Protein AF-A0A813TCJ7-F1 (afdb_monomer)

Mean predicted aligned error: 13.23 Å

Sequence (346 aa):
MSCWNTKKSRYLNRSDIIENHPYAVHFDVYCQPKNESVPEELGSWHYPVYFDFLPVHRLAPVLKFPAWFNDTTNSPCQNNTCPLNTYCKPFFTINTNAMKYYCSCKSGFYGKKCQQYQSKCETYCANDSICKYTHRGILSNTQNPFCICPLNRFGARCHLRHEECDENVCLNNGTCHVTRDPSGERSFVCICSSFFFGYRCQEERASVRVKIVDLTFTQPVAVLAQFFDVHNRSFELQFRHQIVYTHVPTTILYNHDQTFVPTIGVLQIYEHSSETPLYYIMYIQYSIPQINVTSSPAHCPNVSSIVKLPFSVYKYHHICRNNSNLFCFYDLYYLCICQQDHYRVN

Organism: Adineta ricciae (NCBI:txid249248)

Foldseek 3Di:
DVVVVVVVVCVVPLVCLVVPQPDWDKDWDWDDDPVALEIDTQAMEIGRDSDPDDDPDDDDDDDDDDPCSVPCPPAPQPPDDAAPQWDKHWYHYPPDPDTDIDTHGFAQFDDPRSPDGNPCSVPQAPPSWGWAQDPPPDPDVPRHTATHEDQQADDRRRPHGNCPPVVVQAPDPWDKTADPDVVPPDRIATHEDQQFADRRSPHGFQKEKEFEDPDDDDAFQKKKKWFWAQDPPPRDTHTFDIDIDRDDDRMDIDGGNDQFGGQWIKMWTHGDPDPGTWIWTRDGHPRHSYDHDYGHTHTAEEVCVQDPDDDDPVCPLVSLVVDVPHQWYDYPPDTGGNDPDPPDPD

Solvent-accessible surface area (backbone atoms only — not comparable to full-atom values): 20438 Å² total; per-residue (Å²): 114,70,71,58,55,54,50,53,53,51,68,74,43,56,69,54,49,80,78,62,60,94,43,62,52,78,43,81,42,69,44,71,53,96,90,45,69,44,52,42,79,66,29,37,39,38,41,74,50,94,56,101,55,86,63,99,60,87,86,80,86,81,86,78,79,61,89,47,74,88,42,64,91,77,41,52,48,71,85,49,84,54,62,72,57,44,42,57,30,43,33,42,43,70,99,50,94,60,81,36,60,46,66,44,52,37,72,25,23,31,69,100,65,21,80,44,72,46,74,62,45,80,71,59,32,34,90,45,34,39,27,34,59,43,69,89,78,50,86,54,93,65,90,55,62,34,43,50,50,25,78,58,29,37,70,81,31,28,76,45,68,60,64,80,55,74,78,61,64,21,34,78,80,19,48,63,40,67,42,92,43,91,83,59,85,46,50,56,48,38,50,46,36,87,57,32,25,64,80,34,15,77,40,61,31,4,35,40,36,41,32,53,42,98,78,85,76,94,59,52,65,35,25,38,44,35,32,21,34,65,41,93,82,80,65,46,74,43,82,74,50,76,47,81,36,68,49,88,63,58,62,48,80,46,64,37,93,39,63,42,38,62,28,32,36,37,37,34,40,28,43,84,85,53,96,61,60,51,43,23,43,51,48,73,52,77,84,39,44,63,48,82,43,82,24,66,53,48,68,33,50,52,49,71,80,78,46,89,70,94,79,59,83,91,49,54,67,56,54,37,70,76,33,86,84,46,55,36,32,30,63,101,88,50,79,48,72,46,70,87,77,82,76,73,80,126

Secondary structure (DSSP, 8-state):
-HHHHHHHHHHH-HHHHHHS-S-EEEEEEEE--TT-SS-EEEEEEEEE---SS--SSPP----PPPGGGG-GGG-TTSS-PPPTTEEEEEEEETT---EEEEEEEPTTEESTTS-EE-GGGGTSS-TTSEEESSGGG---SS-PPEEE--TTEESTTS-EE--TTTT--S-TTPEEEE---TTSS-SEEEE--TTEESTTS-EEPEEEEEEE-S---S-EEEEEEEEEEEPTTT--EEEEEEEEESS--SEEEEEESSSS--SEEEEEEEETT-SSPEEEEEEE--S-SEEEEEE-PEEE-BHHHH--SPPPGGGHHHHHHH-TT--EEE-SS-EEE---------

Nearest PDB structures (foldseek):
  4d90-assembly3_A  TM=3.211E-01  e=4.403E-06  Homo sapiens
  4d90-assembly3_B  TM=3.193E-01  e=1.057E-05  Homo sapiens
  8f9r-assembly2_B  TM=3.736E-01  e=6.582E-01  Oryctolagus cuniculus
  7cg1-assembly1_A  TM=3.056E-01  e=7.842E-01  Pseudobacteroides cellulosolvens ATCC 35603 = DSM 2933
  8fxs-assembly1_A  TM=4.398E-01  e=6.056E+00  Homo sapiens

pLDDT: mean 81.19, std 13.54, range [27.91, 96.0]

InterPro domains:
  IPR000742 EGF-like domain [PS00022] (103-114)
  IPR000742 EGF-like domain [PS00022] (147-158)
  IPR000742 EGF-like domain [PS00022] (190-201)
  IPR000742 EGF-like domain [PS01186] (103-114)
  IPR000742 EGF-like domain [PS50026] (73-115)
  IPR000742 EGF-like domain [PS50026] (117-159)
  IPR000742 EGF-like domain [PS50026] (161-202)
  IPR000742 EGF-like domain [SM00181] (76-115)
  IPR000742 EGF-like domain [SM00181] (120-159)
  IPR000742 EGF-like domain [SM00181] (164-202)

Radius of gyration: 28.66 Å; Cα contacts (8 Å, |Δi|>4): 634; chains: 1; bounding box: 64×53×79 Å

Structure (mmCIF, N/CA/C/O backbone):
data_AF-A0A813TCJ7-F1
#
_entry.id   AF-A0A813TCJ7-F1
#
loop_
_atom_site.group_PDB
_atom_site.id
_atom_site.type_symbol
_atom_site.label_atom_id
_atom_site.label_alt_id
_atom_site.label_comp_id
_atom_site.label_asym_id
_atom_site.label_entity_id
_atom_site.label_seq_id
_atom_site.pdbx_PDB_ins_code
_atom_site.Cartn_x
_atom_site.Cartn_y
_atom_site.Cartn_z
_atom_site.occupancy
_atom_site.B_iso_or_equiv
_atom_site.auth_seq_id
_atom_site.auth_comp_id
_atom_site.auth_asym_id
_atom_site.auth_atom_id
_atom_site.pdbx_PDB_model_num
ATOM 1 N N . MET A 1 1 ? 32.283 -34.491 -3.769 1.00 44.88 1 MET A N 1
ATOM 2 C CA . MET A 1 1 ? 33.113 -34.001 -2.639 1.00 44.88 1 MET A CA 1
ATOM 3 C C . MET A 1 1 ? 33.419 -32.497 -2.690 1.00 44.88 1 MET A C 1
ATOM 5 O O . MET A 1 1 ? 33.360 -31.872 -1.640 1.00 44.88 1 MET A O 1
ATOM 9 N N . SER A 1 2 ? 33.668 -31.872 -3.855 1.00 54.22 2 SER A N 1
ATOM 10 C CA . SER A 1 2 ? 34.036 -30.437 -3.920 1.00 54.22 2 SER A CA 1
ATOM 11 C C . SER A 1 2 ? 32.942 -29.468 -3.444 1.00 54.22 2 SER A C 1
ATOM 13 O O . SER A 1 2 ? 33.247 -28.499 -2.756 1.00 54.22 2 SER A O 1
ATOM 15 N N . CYS A 1 3 ? 31.670 -29.762 -3.736 1.00 49.94 3 CYS A N 1
ATOM 16 C CA . CYS A 1 3 ? 30.527 -28.917 -3.366 1.00 49.94 3 CYS A CA 1
ATOM 17 C C . CYS A 1 3 ? 30.259 -28.903 -1.845 1.00 49.94 3 CYS A C 1
ATOM 19 O O . CYS A 1 3 ? 29.775 -27.922 -1.294 1.00 49.94 3 CYS A O 1
ATOM 21 N N . TRP A 1 4 ? 30.598 -29.990 -1.143 1.00 53.38 4 TRP A N 1
ATOM 22 C CA . TRP A 1 4 ? 30.407 -30.095 0.308 1.00 53.38 4 TRP A CA 1
ATOM 23 C C . TRP A 1 4 ? 31.504 -29.344 1.074 1.00 53.38 4 TRP A C 1
ATOM 25 O O . TRP A 1 4 ? 31.212 -28.631 2.030 1.00 53.38 4 TRP A O 1
ATOM 35 N N . ASN A 1 5 ? 32.747 -29.407 0.587 1.00 56.56 5 ASN A N 1
ATOM 36 C CA . ASN A 1 5 ? 33.863 -28.651 1.159 1.00 56.56 5 ASN A CA 1
ATOM 37 C C . ASN A 1 5 ? 33.715 -27.135 0.948 1.00 56.56 5 ASN A C 1
ATOM 39 O O . ASN A 1 5 ? 33.981 -26.373 1.873 1.00 56.56 5 ASN A O 1
ATOM 43 N N . THR A 1 6 ? 33.214 -26.690 -0.211 1.00 59.03 6 THR A N 1
ATOM 44 C CA . THR A 1 6 ? 32.894 -25.265 -0.443 1.00 59.03 6 THR A CA 1
ATOM 45 C C . THR A 1 6 ? 31.741 -24.785 0.439 1.00 59.03 6 THR A C 1
ATOM 47 O O . THR A 1 6 ? 31.837 -23.709 1.023 1.00 59.03 6 THR A O 1
ATOM 50 N N . LYS A 1 7 ? 30.687 -25.596 0.616 1.00 57.56 7 LYS A N 1
ATOM 51 C CA . LYS A 1 7 ? 29.575 -25.284 1.536 1.00 57.56 7 LYS A CA 1
ATOM 52 C C . LYS A 1 7 ? 30.031 -25.180 2.992 1.00 57.56 7 LYS A C 1
ATOM 54 O O . LYS A 1 7 ? 29.678 -24.225 3.675 1.00 57.56 7 LYS A O 1
ATOM 59 N N . LYS A 1 8 ? 30.847 -26.129 3.457 1.00 61.88 8 LYS A N 1
ATOM 60 C CA . LYS A 1 8 ? 31.383 -26.142 4.825 1.00 61.88 8 LYS A CA 1
ATOM 61 C C . LYS A 1 8 ? 32.331 -24.965 5.078 1.00 61.88 8 LYS A C 1
ATOM 63 O O . LYS A 1 8 ? 32.269 -24.360 6.140 1.00 61.88 8 LYS A O 1
ATOM 68 N N . SER A 1 9 ? 33.159 -24.613 4.093 1.00 62.81 9 SER A N 1
ATOM 69 C CA . SER A 1 9 ? 34.055 -23.453 4.163 1.00 62.81 9 SER A CA 1
ATOM 70 C C . SER A 1 9 ? 33.295 -22.121 4.212 1.00 62.81 9 SER A C 1
ATOM 72 O O . SER A 1 9 ? 33.655 -21.277 5.026 1.00 62.81 9 SER A O 1
ATOM 74 N N . ARG A 1 10 ? 32.213 -21.950 3.431 1.00 57.94 10 ARG A N 1
ATOM 75 C CA . ARG A 1 10 ? 31.345 -20.756 3.511 1.00 57.94 10 ARG A CA 1
ATOM 76 C C . ARG A 1 10 ? 30.597 -20.655 4.840 1.00 57.94 10 ARG A C 1
ATOM 78 O O . ARG A 1 10 ? 30.623 -19.601 5.457 1.00 57.94 10 ARG A O 1
ATOM 85 N N . TYR A 1 11 ? 30.015 -21.756 5.323 1.00 60.47 11 TYR A N 1
ATOM 86 C CA . TYR A 1 11 ? 29.300 -21.786 6.607 1.00 60.47 11 TYR A CA 1
ATOM 87 C C . TYR A 1 11 ? 30.182 -21.366 7.797 1.00 60.47 11 TYR A C 1
ATOM 89 O O . TYR A 1 11 ? 29.719 -20.683 8.709 1.00 60.47 11 TYR A O 1
ATOM 97 N N . LEU A 1 12 ? 31.460 -21.763 7.785 1.00 63.12 12 LEU A N 1
ATOM 98 C CA . LEU A 1 12 ? 32.416 -21.450 8.850 1.00 63.12 12 LEU A CA 1
ATOM 99 C C . LEU A 1 12 ? 32.987 -20.021 8.762 1.00 63.12 12 LEU A C 1
ATOM 101 O O . LEU A 1 12 ? 33.481 -19.525 9.769 1.00 63.12 12 LEU A O 1
ATOM 105 N N . ASN A 1 13 ? 32.887 -19.343 7.610 1.00 60.19 13 ASN A N 1
ATOM 106 C CA . ASN A 1 13 ? 33.408 -17.986 7.395 1.00 60.19 13 ASN A CA 1
ATOM 107 C C . ASN A 1 13 ? 32.280 -16.935 7.336 1.00 60.19 13 ASN A C 1
ATOM 109 O O . ASN A 1 13 ? 32.144 -16.172 6.381 1.00 60.19 13 ASN A O 1
ATOM 113 N N . ARG A 1 14 ? 31.423 -16.928 8.365 1.00 55.56 14 ARG A N 1
ATOM 114 C CA . ARG A 1 14 ? 30.174 -16.144 8.416 1.00 55.56 14 ARG A CA 1
ATOM 115 C C . ARG A 1 14 ? 30.377 -14.620 8.451 1.00 55.56 14 ARG A C 1
ATOM 117 O O . ARG A 1 14 ? 29.446 -13.880 8.151 1.00 55.56 14 ARG A O 1
ATOM 124 N N . SER A 1 15 ? 31.575 -14.156 8.795 1.00 53.69 15 SER A N 1
ATOM 125 C CA . SER A 1 15 ? 31.950 -12.735 8.823 1.00 53.69 15 SER A CA 1
ATOM 126 C C . SER A 1 15 ? 32.129 -12.160 7.411 1.00 53.69 15 SER A C 1
ATOM 128 O O . SER A 1 15 ? 31.656 -11.066 7.128 1.00 53.69 15 SER A O 1
ATOM 130 N N . ASP A 1 16 ? 32.728 -12.940 6.503 1.00 54.50 16 ASP A N 1
ATOM 131 C CA . ASP A 1 16 ? 32.929 -12.580 5.088 1.00 54.50 16 ASP A CA 1
ATOM 132 C C . ASP A 1 16 ? 31.603 -12.575 4.309 1.00 54.50 16 ASP A C 1
ATOM 134 O O . ASP A 1 16 ? 31.421 -11.830 3.349 1.00 54.50 16 ASP A O 1
ATOM 138 N N . ILE A 1 17 ? 30.629 -13.363 4.781 1.00 52.78 17 ILE A N 1
ATOM 139 C CA . ILE A 1 17 ? 29.258 -13.346 4.274 1.00 52.78 17 ILE A CA 1
ATOM 140 C C . ILE A 1 17 ? 28.678 -11.935 4.444 1.00 52.78 17 ILE A C 1
ATOM 142 O O . ILE A 1 17 ? 28.324 -11.342 3.440 1.00 52.78 17 ILE A O 1
ATOM 146 N N . ILE A 1 18 ? 28.681 -11.361 5.653 1.00 51.38 18 ILE A N 1
ATOM 147 C CA . ILE A 1 18 ? 28.029 -10.071 5.969 1.00 51.38 18 ILE A CA 1
ATOM 148 C C . ILE A 1 18 ? 28.638 -8.879 5.205 1.00 51.38 18 ILE A C 1
ATOM 150 O O . ILE A 1 18 ? 27.903 -7.966 4.822 1.00 51.38 18 ILE A O 1
ATOM 154 N N . GLU A 1 19 ? 29.952 -8.882 4.967 1.00 53.66 19 GLU A N 1
ATOM 155 C CA . GLU A 1 19 ? 30.673 -7.740 4.382 1.00 53.66 19 GLU A CA 1
ATOM 156 C C . GLU A 1 19 ? 30.909 -7.860 2.860 1.00 53.66 19 GLU A C 1
ATOM 158 O O . GLU A 1 19 ? 30.921 -6.836 2.176 1.00 53.66 19 GLU A O 1
ATOM 163 N N . ASN A 1 20 ? 31.003 -9.076 2.297 1.00 56.06 20 ASN A N 1
ATOM 164 C CA . ASN A 1 20 ? 31.337 -9.333 0.883 1.00 56.06 20 ASN A CA 1
ATOM 165 C C . ASN A 1 20 ? 30.321 -10.253 0.172 1.00 56.06 20 ASN A C 1
ATOM 167 O O . ASN A 1 20 ? 30.685 -11.201 -0.532 1.00 56.06 20 ASN A O 1
ATOM 171 N N . HIS A 1 21 ? 29.020 -9.989 0.325 1.00 60.03 21 HIS A N 1
ATOM 172 C CA . HIS A 1 21 ? 27.981 -10.786 -0.336 1.00 60.03 21 HIS A CA 1
ATOM 173 C C . HIS A 1 21 ? 28.114 -10.797 -1.873 1.00 60.03 21 HIS A C 1
ATOM 175 O O . HIS A 1 21 ? 28.038 -9.741 -2.503 1.00 60.03 21 HIS A O 1
ATOM 181 N N . PRO A 1 22 ? 28.198 -11.976 -2.520 1.00 61.53 22 PRO A N 1
ATOM 182 C CA . PRO A 1 22 ? 28.333 -12.061 -3.975 1.00 61.53 22 PRO A CA 1
ATOM 183 C C . PRO A 1 22 ? 27.008 -11.885 -4.730 1.00 61.53 22 PRO A C 1
ATOM 185 O O . PRO A 1 22 ? 27.023 -11.752 -5.953 1.00 61.53 22 PRO A O 1
ATOM 188 N N . TYR A 1 23 ? 25.863 -11.929 -4.039 1.00 70.31 23 TYR A N 1
ATOM 189 C CA . TYR A 1 23 ? 24.548 -11.913 -4.675 1.00 70.31 23 TYR A CA 1
ATOM 190 C C . TYR A 1 23 ? 23.654 -10.827 -4.096 1.00 70.31 23 TYR A C 1
ATOM 192 O O . TYR A 1 23 ? 23.494 -10.681 -2.884 1.00 70.31 23 TYR A O 1
ATOM 200 N N . ALA A 1 24 ? 23.012 -10.107 -5.001 1.00 76.69 24 ALA A N 1
ATOM 201 C CA . ALA A 1 24 ? 22.012 -9.118 -4.681 1.00 76.69 24 ALA A CA 1
ATOM 202 C C . ALA A 1 24 ? 20.940 -9.103 -5.767 1.00 76.69 24 ALA A C 1
ATOM 204 O O . ALA A 1 24 ? 21.185 -9.486 -6.915 1.00 76.69 24 ALA A O 1
ATOM 205 N N . VAL A 1 25 ? 19.748 -8.655 -5.394 1.00 81.94 25 VAL A N 1
ATOM 206 C CA . VAL A 1 25 ? 18.683 -8.344 -6.341 1.00 81.94 25 VAL A CA 1
ATOM 207 C C . VAL A 1 25 ? 18.689 -6.842 -6.570 1.00 81.94 25 VAL A C 1
ATOM 209 O O . VAL A 1 25 ? 18.612 -6.056 -5.626 1.00 81.94 25 VAL A O 1
ATOM 212 N N . HIS A 1 26 ? 18.801 -6.459 -7.836 1.00 85.75 26 HIS A N 1
ATOM 213 C CA . HIS A 1 26 ? 18.732 -5.076 -8.281 1.00 85.75 26 HIS A CA 1
ATOM 214 C C . HIS A 1 26 ? 17.343 -4.811 -8.860 1.00 85.75 26 HIS A C 1
ATOM 216 O O . HIS A 1 26 ? 16.887 -5.545 -9.739 1.00 85.75 26 HIS A O 1
ATOM 222 N N . PHE A 1 27 ? 16.683 -3.775 -8.358 1.00 88.25 27 PHE A N 1
ATOM 223 C CA . PHE A 1 27 ? 15.366 -3.332 -8.791 1.00 88.25 27 PHE A CA 1
ATOM 224 C C . PHE A 1 27 ? 15.491 -1.932 -9.379 1.00 88.25 27 PHE A C 1
ATOM 226 O O . PHE A 1 27 ? 15.829 -1.000 -8.655 1.00 88.25 27 PHE A O 1
ATOM 233 N N . ASP A 1 28 ? 15.182 -1.777 -10.660 1.00 88.56 28 ASP A N 1
ATOM 234 C CA . ASP A 1 28 ? 14.977 -0.463 -11.265 1.00 88.56 28 ASP A CA 1
ATOM 235 C C . ASP A 1 28 ? 13.497 -0.112 -11.172 1.00 88.56 28 ASP A C 1
ATOM 237 O O . ASP A 1 28 ? 12.632 -0.906 -11.557 1.00 88.56 28 ASP A O 1
ATOM 241 N N . VAL A 1 29 ? 13.201 1.059 -10.617 1.00 89.38 29 VAL A N 1
ATOM 242 C CA . VAL A 1 29 ? 11.830 1.510 -10.388 1.00 89.38 29 VAL A CA 1
ATOM 243 C C . VAL A 1 29 ? 11.508 2.611 -11.380 1.00 89.38 29 VAL A C 1
ATOM 245 O O . VAL A 1 29 ? 12.256 3.578 -11.511 1.00 89.38 29 VAL A O 1
ATOM 248 N N . TYR A 1 30 ? 10.366 2.470 -12.042 1.00 89.50 30 TYR A N 1
ATOM 249 C CA . TYR A 1 30 ? 9.844 3.436 -12.998 1.00 89.50 30 TYR A CA 1
ATOM 250 C C . TYR A 1 30 ? 8.453 3.888 -12.557 1.00 89.50 30 TYR A C 1
ATOM 252 O O . TYR A 1 30 ? 7.690 3.090 -12.009 1.00 89.50 30 TYR A O 1
ATOM 260 N N . CYS A 1 31 ? 8.112 5.148 -12.807 1.00 87.44 31 CYS A N 1
ATOM 261 C CA . CYS A 1 31 ? 6.754 5.659 -12.677 1.00 87.44 31 CYS A CA 1
ATOM 262 C C . CYS A 1 31 ? 6.194 6.045 -14.047 1.00 87.44 31 CYS A C 1
ATOM 264 O O . CYS A 1 31 ? 6.932 6.361 -14.976 1.00 87.44 31 CYS A O 1
ATOM 266 N N . GLN A 1 32 ? 4.869 6.015 -14.162 1.00 84.94 32 GLN A N 1
ATOM 267 C CA . GLN A 1 32 ? 4.146 6.581 -15.295 1.00 84.94 32 GLN A CA 1
ATOM 268 C C . GLN A 1 32 ? 3.375 7.807 -14.785 1.00 84.94 32 GLN A C 1
ATOM 270 O O . GLN A 1 32 ? 2.331 7.633 -14.145 1.00 84.94 32 GLN A O 1
ATOM 275 N N . PRO A 1 33 ? 3.872 9.036 -15.002 1.00 77.88 33 PRO A N 1
ATOM 276 C CA . PRO A 1 33 ? 3.132 10.242 -14.651 1.00 77.88 33 PRO A CA 1
ATOM 277 C C . PRO A 1 33 ? 1.835 10.331 -15.465 1.00 77.88 33 PRO A C 1
ATOM 279 O O . PRO A 1 33 ? 1.817 9.985 -16.641 1.00 77.88 33 PRO A O 1
ATOM 282 N N . LYS A 1 34 ? 0.746 10.853 -14.881 1.00 70.88 34 LYS A N 1
ATOM 283 C CA . LYS A 1 34 ? -0.535 11.025 -15.606 1.00 70.88 34 LYS A CA 1
ATOM 284 C C . LYS A 1 34 ? -0.417 11.922 -16.848 1.00 70.88 34 LYS A C 1
ATOM 286 O O . LYS A 1 34 ? -1.199 11.771 -17.777 1.00 70.88 34 LYS A O 1
ATOM 291 N N . ASN A 1 35 ? 0.550 12.841 -16.846 1.00 72.94 35 ASN A N 1
ATOM 292 C CA . ASN A 1 35 ? 0.741 13.842 -17.898 1.00 72.94 35 ASN A CA 1
ATOM 293 C C . ASN A 1 35 ? 1.801 13.439 -18.935 1.00 72.94 35 ASN A C 1
ATOM 295 O O . ASN A 1 35 ? 1.999 14.168 -19.904 1.00 72.94 35 ASN A O 1
ATOM 299 N N . GLU A 1 36 ? 2.490 12.312 -18.741 1.00 75.56 36 GLU A N 1
ATOM 300 C CA . GLU A 1 36 ? 3.579 11.873 -19.612 1.00 75.56 36 GLU A CA 1
ATOM 301 C C . GLU A 1 36 ? 3.281 10.489 -20.181 1.00 75.56 36 GLU A C 1
ATOM 303 O O . GLU A 1 36 ? 2.799 9.594 -19.488 1.00 75.56 36 GLU A O 1
ATOM 308 N N . SER A 1 37 ? 3.567 10.307 -21.470 1.00 78.88 37 SER A N 1
ATOM 309 C CA . SER A 1 37 ? 3.381 9.028 -22.159 1.00 78.88 37 SER A CA 1
ATOM 310 C C . SER A 1 37 ? 4.560 8.077 -21.962 1.00 78.88 37 SER A C 1
ATOM 312 O O . SER A 1 37 ? 4.364 6.864 -21.966 1.00 78.88 37 SER A O 1
ATOM 314 N N . VAL A 1 38 ? 5.763 8.603 -21.726 1.00 86.75 38 VAL A N 1
ATOM 315 C CA . VAL A 1 38 ? 6.981 7.813 -21.508 1.00 86.75 38 VAL A CA 1
ATOM 316 C C . VAL A 1 38 ? 7.174 7.565 -20.008 1.00 86.75 38 VAL A C 1
ATOM 318 O O . VAL A 1 38 ? 7.023 8.503 -19.227 1.00 86.75 38 VAL A O 1
ATOM 321 N N . PRO A 1 39 ? 7.535 6.341 -19.579 1.00 89.69 39 PRO A N 1
ATOM 322 C CA . PRO A 1 39 ? 7.897 6.089 -18.189 1.00 89.69 39 PRO A CA 1
ATOM 323 C C . PRO A 1 39 ? 9.104 6.921 -17.754 1.00 89.69 39 PRO A C 1
ATOM 325 O O . PRO A 1 39 ? 10.064 7.081 -18.512 1.00 89.69 39 PRO A O 1
ATOM 328 N N . GLU A 1 40 ? 9.111 7.358 -16.501 1.00 89.69 40 GLU A N 1
ATOM 329 C CA . GLU A 1 40 ? 10.271 7.987 -15.879 1.00 89.69 40 GLU A CA 1
ATOM 330 C C . GLU A 1 40 ? 10.952 7.007 -14.920 1.00 89.69 40 GLU A C 1
ATOM 332 O O . GLU A 1 40 ? 10.310 6.346 -14.108 1.00 89.69 40 GLU A O 1
ATOM 337 N N . GLU A 1 41 ? 12.277 6.909 -14.987 1.00 90.75 41 GLU A N 1
ATOM 338 C CA . GLU A 1 41 ? 13.067 6.170 -14.003 1.00 90.75 41 GLU A CA 1
ATOM 339 C C . GLU A 1 41 ? 13.120 6.936 -12.682 1.00 90.75 41 GLU A C 1
ATOM 341 O O . GLU A 1 41 ? 13.554 8.081 -12.652 1.00 90.75 41 GLU A O 1
ATOM 346 N N . LEU A 1 42 ? 12.734 6.319 -11.573 1.00 89.56 42 LEU A N 1
ATOM 347 C CA . LEU A 1 42 ? 12.777 6.944 -10.250 1.00 89.56 42 LEU A CA 1
ATOM 348 C C . LEU A 1 42 ? 14.105 6.705 -9.528 1.00 89.56 42 LEU A C 1
ATOM 350 O O . LEU A 1 42 ? 14.535 7.528 -8.723 1.00 89.56 42 LEU A O 1
ATOM 354 N N . GLY A 1 43 ? 14.762 5.586 -9.815 1.00 89.94 43 GLY A N 1
ATOM 355 C CA . GLY A 1 43 ? 16.000 5.171 -9.171 1.00 89.94 43 GLY A CA 1
ATOM 356 C C . GLY A 1 43 ? 16.081 3.661 -9.042 1.00 89.94 43 GLY A C 1
ATOM 357 O O . GLY A 1 43 ? 15.236 2.932 -9.569 1.00 89.94 43 GLY A O 1
ATOM 358 N N . SER A 1 44 ? 17.101 3.202 -8.324 1.00 90.19 44 SER A N 1
ATOM 359 C CA . SER A 1 44 ? 17.372 1.772 -8.197 1.00 90.19 44 SER A CA 1
ATOM 360 C C . SER A 1 44 ? 17.542 1.356 -6.744 1.00 90.19 44 SER A C 1
ATOM 362 O O . SER A 1 44 ? 18.180 2.051 -5.952 1.00 90.19 44 SER A O 1
ATOM 364 N N . TRP A 1 45 ? 16.988 0.196 -6.405 1.00 89.12 45 TRP A N 1
ATOM 365 C CA . TRP A 1 45 ? 17.123 -0.445 -5.105 1.00 89.12 45 TRP A CA 1
ATOM 366 C C . TRP A 1 45 ? 17.986 -1.682 -5.237 1.00 89.12 45 TRP A C 1
ATOM 368 O O . TRP A 1 45 ? 17.790 -2.524 -6.109 1.00 89.12 45 TRP A O 1
ATOM 378 N N . HIS A 1 46 ? 18.917 -1.812 -4.311 1.00 86.75 46 HIS A N 1
ATOM 379 C CA . HIS A 1 46 ? 19.819 -2.934 -4.225 1.00 86.75 46 HIS A CA 1
ATOM 380 C C . HIS A 1 46 ? 19.552 -3.686 -2.926 1.00 86.75 46 HIS A C 1
ATOM 382 O O . HIS A 1 46 ? 19.722 -3.144 -1.827 1.00 86.75 46 HIS A O 1
ATOM 388 N N . TYR A 1 47 ? 19.105 -4.932 -3.064 1.00 84.38 47 TYR A N 1
ATOM 389 C CA . TYR A 1 47 ? 18.826 -5.836 -1.957 1.00 84.38 47 TYR A CA 1
ATOM 390 C C . TYR A 1 47 ? 19.904 -6.922 -1.877 1.00 84.38 47 TYR A C 1
ATOM 392 O O . TYR A 1 47 ? 19.878 -7.852 -2.689 1.00 84.38 47 TYR A O 1
ATOM 400 N N . PRO A 1 48 ? 20.849 -6.842 -0.928 1.00 79.75 48 PRO A N 1
ATOM 401 C CA . PRO A 1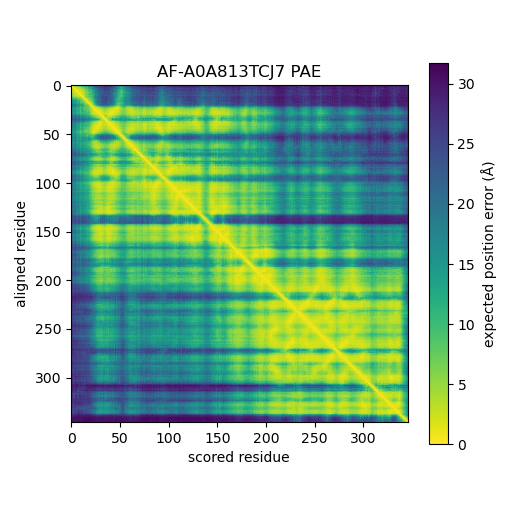 48 ? 21.782 -7.937 -0.686 1.00 79.75 48 PRO A CA 1
ATOM 402 C C . PRO A 1 48 ? 21.029 -9.197 -0.237 1.00 79.75 48 PRO A C 1
ATOM 404 O O . PRO A 1 48 ? 20.156 -9.144 0.631 1.00 79.75 48 PRO A O 1
ATOM 407 N N . VAL A 1 49 ? 21.354 -10.340 -0.843 1.00 76.19 49 VAL A N 1
ATOM 408 C CA . VAL A 1 49 ? 20.743 -11.630 -0.501 1.00 76.19 49 VAL A CA 1
ATOM 409 C C . VAL A 1 49 ? 21.662 -12.350 0.477 1.00 76.19 49 VAL A C 1
ATOM 411 O O . VAL A 1 49 ? 22.688 -12.907 0.096 1.00 76.19 49 VAL A O 1
ATOM 414 N N . TYR A 1 50 ? 21.258 -12.359 1.747 1.00 70.81 50 TYR A N 1
ATOM 415 C CA . TYR A 1 50 ? 22.043 -12.896 2.864 1.00 70.81 50 TYR A CA 1
ATOM 416 C C . TYR A 1 50 ? 22.039 -14.433 2.976 1.00 70.81 50 TYR A C 1
ATOM 418 O O . TYR A 1 50 ? 22.435 -14.978 4.004 1.00 70.81 50 TYR A O 1
ATOM 426 N N . PHE A 1 51 ? 21.581 -15.146 1.944 1.00 64.94 51 PHE A N 1
ATOM 427 C CA . PHE A 1 51 ? 21.450 -16.602 1.969 1.00 64.94 51 PHE A CA 1
ATOM 428 C C . PHE A 1 51 ? 22.467 -17.275 1.044 1.00 64.94 51 PHE A C 1
ATOM 430 O O . PHE A 1 51 ? 22.611 -16.897 -0.118 1.00 64.94 51 PHE A O 1
ATOM 437 N N . ASP A 1 52 ? 23.111 -18.334 1.539 1.00 56.50 52 ASP A N 1
ATOM 438 C CA . ASP A 1 52 ? 24.043 -19.169 0.763 1.00 56.50 52 ASP A CA 1
ATOM 439 C C . ASP A 1 52 ? 23.359 -19.926 -0.394 1.00 56.50 52 ASP A C 1
ATOM 441 O O . ASP A 1 52 ? 24.013 -20.376 -1.337 1.00 56.50 52 ASP A O 1
ATOM 445 N N . PHE A 1 53 ? 22.038 -20.079 -0.308 1.00 58.47 53 PHE A N 1
ATOM 446 C CA . PHE A 1 53 ? 21.138 -20.673 -1.291 1.00 58.47 53 PHE A CA 1
ATOM 447 C C . PHE A 1 53 ? 19.802 -19.928 -1.222 1.00 58.47 53 PHE A C 1
ATOM 449 O O . PHE A 1 53 ? 19.396 -19.512 -0.140 1.00 58.47 53 PHE A O 1
ATOM 456 N N . LEU A 1 54 ? 19.101 -19.755 -2.349 1.00 55.47 54 LEU A N 1
ATOM 457 C CA . LEU A 1 54 ? 17.748 -19.188 -2.318 1.00 55.47 54 LEU A CA 1
ATOM 458 C C . LEU A 1 54 ? 16.889 -20.045 -1.368 1.00 55.47 54 LEU A C 1
ATOM 460 O O . LEU A 1 54 ? 16.836 -21.264 -1.558 1.00 55.47 54 LEU A O 1
ATOM 464 N N . PRO A 1 55 ? 16.282 -19.463 -0.318 1.00 53.75 55 PRO A N 1
ATOM 465 C CA . PRO A 1 55 ? 15.490 -20.239 0.620 1.00 53.75 55 PRO A CA 1
ATOM 466 C C . PRO A 1 55 ? 14.331 -20.927 -0.112 1.00 53.75 55 PRO A C 1
ATOM 468 O O . PRO A 1 55 ? 13.811 -20.415 -1.100 1.00 53.75 55 PRO A O 1
ATOM 471 N N . VAL A 1 56 ? 13.881 -22.074 0.408 1.00 57.00 56 VAL A N 1
ATOM 472 C CA . VAL A 1 56 ? 12.634 -22.731 -0.041 1.00 57.00 56 VAL A CA 1
ATOM 473 C C . VAL A 1 56 ? 11.419 -21.804 0.180 1.00 57.00 56 VAL A C 1
ATOM 475 O O . VAL A 1 56 ? 10.357 -21.991 -0.407 1.00 57.00 56 VAL A O 1
ATOM 478 N N . HIS A 1 57 ? 11.588 -20.760 0.997 1.00 57.81 57 HIS A N 1
ATOM 479 C CA . HIS A 1 57 ? 10.600 -19.726 1.273 1.00 57.81 57 HIS A CA 1
ATOM 480 C C . HIS A 1 57 ? 10.733 -18.516 0.340 1.00 57.81 57 HIS A C 1
ATOM 482 O O . HIS A 1 57 ? 11.828 -18.076 -0.009 1.00 57.81 57 HIS A O 1
ATOM 488 N N . ARG A 1 58 ? 9.584 -17.934 -0.018 1.00 65.25 58 ARG A N 1
ATOM 489 C CA . ARG A 1 58 ? 9.481 -16.731 -0.850 1.00 65.25 58 ARG A CA 1
ATOM 490 C C . ARG A 1 58 ? 10.126 -15.532 -0.144 1.00 65.25 58 ARG A C 1
ATOM 492 O O . ARG A 1 58 ? 9.720 -15.175 0.957 1.00 65.25 58 ARG A O 1
ATOM 499 N N . LEU A 1 59 ? 11.088 -14.883 -0.799 1.00 69.44 59 LEU A N 1
ATOM 500 C CA . LEU A 1 59 ? 11.619 -13.590 -0.361 1.00 69.44 59 LEU A CA 1
ATOM 501 C C . LEU A 1 59 ? 10.668 -12.472 -0.804 1.00 69.44 59 LEU A C 1
ATOM 503 O O . LEU A 1 59 ? 10.388 -12.338 -1.994 1.00 69.44 59 LEU A O 1
ATOM 507 N N . ALA A 1 60 ? 10.185 -11.673 0.148 1.00 75.44 60 ALA A N 1
ATOM 508 C CA . ALA A 1 60 ? 9.312 -10.525 -0.095 1.00 75.44 60 ALA A CA 1
ATOM 509 C C . ALA A 1 60 ? 9.930 -9.250 0.516 1.00 75.44 60 ALA A C 1
ATOM 511 O O . ALA A 1 60 ? 9.546 -8.845 1.615 1.00 75.44 60 ALA A O 1
ATOM 512 N N . PRO A 1 61 ? 10.939 -8.638 -0.137 1.00 76.25 61 PRO A N 1
ATOM 513 C CA . PRO A 1 61 ? 11.538 -7.404 0.357 1.00 76.25 61 PRO A CA 1
ATOM 514 C C . PRO A 1 61 ? 10.560 -6.231 0.212 1.00 76.25 61 PRO A C 1
ATOM 516 O O . PRO A 1 61 ? 9.940 -6.049 -0.834 1.00 76.25 61 PRO A O 1
ATOM 519 N N . VAL A 1 62 ? 10.457 -5.400 1.251 1.00 80.12 62 VAL A N 1
ATOM 520 C CA . VAL A 1 62 ? 9.698 -4.143 1.202 1.00 80.12 62 VAL A CA 1
ATOM 521 C C . VAL A 1 62 ? 10.639 -3.023 0.766 1.00 80.12 62 VAL A C 1
ATOM 523 O O . VAL A 1 62 ? 11.531 -2.625 1.519 1.00 80.12 62 VAL A O 1
ATOM 526 N N . LEU A 1 63 ? 10.442 -2.511 -0.449 1.00 81.44 63 LEU A N 1
ATOM 527 C CA . LEU A 1 63 ? 11.164 -1.338 -0.938 1.00 81.44 63 LEU A CA 1
ATOM 528 C C . LEU A 1 63 ? 10.583 -0.090 -0.269 1.00 81.44 63 LEU A C 1
ATOM 530 O O . LEU A 1 63 ? 9.420 0.250 -0.471 1.00 81.44 63 LEU A O 1
ATOM 534 N N . LYS A 1 64 ? 11.384 0.575 0.566 1.00 77.94 64 LYS A N 1
ATOM 535 C CA . LYS A 1 64 ? 10.975 1.806 1.249 1.00 77.94 64 LYS A CA 1
ATOM 536 C C . LYS A 1 64 ? 11.420 3.017 0.437 1.00 77.94 64 LYS A C 1
ATOM 538 O O . LYS A 1 64 ? 12.601 3.130 0.104 1.00 77.94 64 LYS A O 1
ATOM 543 N N . PHE A 1 65 ? 10.479 3.914 0.166 1.00 78.44 65 PHE A N 1
ATOM 544 C CA . PHE A 1 65 ? 10.764 5.244 -0.361 1.00 78.44 65 PHE A CA 1
ATOM 545 C C . PHE A 1 65 ? 11.137 6.170 0.807 1.00 78.44 65 PHE A C 1
ATOM 547 O O . PHE A 1 65 ? 10.489 6.109 1.856 1.00 78.44 65 PHE A O 1
ATOM 554 N N . PRO A 1 66 ? 12.190 6.993 0.680 1.00 73.25 66 PRO A N 1
ATOM 555 C CA . PRO A 1 66 ? 12.560 7.942 1.723 1.00 73.25 66 PRO A CA 1
ATOM 556 C C . PRO A 1 66 ? 11.506 9.047 1.864 1.00 73.25 66 PRO A C 1
ATOM 558 O O . PRO A 1 66 ? 10.834 9.398 0.901 1.00 73.25 66 PRO A O 1
ATOM 561 N N . ALA A 1 67 ? 11.401 9.650 3.049 1.00 71.12 67 ALA A N 1
ATOM 562 C CA . ALA A 1 67 ? 10.434 10.723 3.300 1.00 71.12 67 ALA A CA 1
ATOM 563 C C . ALA A 1 67 ? 10.630 11.945 2.377 1.00 71.12 67 ALA A C 1
ATOM 565 O O . ALA A 1 67 ? 9.663 12.591 1.990 1.00 71.12 67 ALA A O 1
ATOM 566 N N . TRP A 1 68 ? 11.874 12.213 1.967 1.00 70.38 68 TRP A N 1
ATOM 567 C CA . TRP A 1 68 ? 12.227 13.261 1.007 1.00 70.38 68 TRP A CA 1
ATOM 568 C C . TRP A 1 68 ? 11.943 12.882 -0.452 1.00 70.38 68 TRP A C 1
ATOM 570 O O . TRP A 1 68 ? 12.218 13.664 -1.347 1.00 70.38 68 TRP A O 1
ATOM 580 N N . PHE A 1 69 ? 11.393 11.704 -0.754 1.00 72.44 69 PHE A N 1
ATOM 581 C CA . PHE A 1 69 ? 11.142 11.319 -2.147 1.00 72.44 69 PHE A CA 1
ATOM 582 C C . PHE A 1 69 ? 10.252 12.331 -2.896 1.00 72.44 69 PHE A C 1
ATOM 584 O O . PHE A 1 69 ? 10.446 12.556 -4.086 1.00 72.44 69 PHE A O 1
ATOM 591 N N . ASN A 1 70 ? 9.346 12.997 -2.173 1.00 67.69 70 ASN A N 1
ATOM 592 C CA . ASN A 1 70 ? 8.510 14.079 -2.696 1.00 67.69 70 ASN A CA 1
ATOM 593 C C . ASN A 1 70 ? 9.121 15.484 -2.499 1.00 67.69 70 ASN A C 1
ATOM 595 O O . ASN A 1 70 ? 8.608 16.447 -3.061 1.00 67.69 70 ASN A O 1
ATOM 599 N N . ASP A 1 71 ? 10.190 15.610 -1.706 1.00 73.50 71 ASP A N 1
ATOM 600 C CA . ASP A 1 71 ? 10.888 16.859 -1.384 1.00 73.50 71 ASP A CA 1
ATOM 601 C C . ASP A 1 71 ? 12.387 16.718 -1.703 1.00 73.50 71 ASP A C 1
ATOM 603 O O . ASP A 1 71 ? 13.189 16.207 -0.920 1.00 73.50 71 ASP A O 1
ATOM 607 N N . THR A 1 72 ? 12.784 17.177 -2.889 1.00 68.25 72 THR A N 1
ATOM 608 C CA . THR A 1 72 ? 14.117 16.941 -3.465 1.00 68.25 72 THR A CA 1
ATOM 609 C C . THR A 1 72 ? 15.275 17.635 -2.739 1.00 68.25 72 THR A C 1
ATOM 611 O O . THR A 1 72 ? 16.423 17.447 -3.142 1.00 68.25 72 THR A O 1
ATOM 614 N N . THR A 1 73 ? 15.014 18.412 -1.684 1.00 71.75 73 THR A N 1
ATOM 615 C CA . THR A 1 73 ? 16.015 19.181 -0.913 1.00 71.75 73 THR A CA 1
ATOM 616 C C . THR A 1 73 ? 17.060 18.333 -0.184 1.00 71.75 73 THR A C 1
ATOM 618 O O . THR A 1 73 ? 18.088 18.857 0.227 1.00 71.75 73 THR A O 1
ATOM 621 N N . ASN A 1 74 ? 16.818 17.030 -0.022 1.00 75.38 74 ASN A N 1
ATOM 622 C CA . ASN A 1 74 ? 17.780 16.076 0.546 1.00 75.38 74 ASN A CA 1
ATOM 623 C C . ASN A 1 74 ? 18.136 14.950 -0.437 1.00 75.38 74 ASN A C 1
ATOM 625 O O . ASN A 1 74 ? 18.615 13.885 -0.041 1.00 75.38 74 ASN A O 1
ATOM 629 N N . SER A 1 75 ? 17.874 15.157 -1.730 1.00 81.19 75 SER A N 1
ATOM 630 C CA . SER A 1 75 ? 18.166 14.158 -2.753 1.00 81.19 75 SER A CA 1
ATOM 631 C C . SER A 1 75 ? 19.677 14.042 -2.982 1.00 81.19 75 SER A C 1
ATOM 633 O O . SER A 1 75 ? 20.354 15.061 -3.156 1.00 81.19 75 SER A O 1
ATOM 635 N N . PRO A 1 76 ? 20.232 12.820 -3.119 1.00 86.12 76 PRO A N 1
ATOM 636 C CA . PRO A 1 76 ? 21.639 12.640 -3.468 1.00 86.12 76 PRO A CA 1
ATOM 637 C C . PRO A 1 76 ? 21.984 13.205 -4.856 1.00 86.12 76 PRO A C 1
ATOM 639 O O . PRO A 1 76 ? 23.158 13.313 -5.186 1.00 86.12 76 PRO A O 1
ATOM 642 N N . CYS A 1 77 ? 20.992 13.587 -5.665 1.00 87.50 77 CYS A N 1
ATOM 643 C CA . CYS A 1 77 ? 21.176 14.187 -6.984 1.00 87.50 77 CYS A CA 1
ATOM 644 C C . CYS A 1 77 ? 21.148 15.719 -7.014 1.00 87.50 77 CYS A C 1
ATOM 646 O O . CYS A 1 77 ? 21.280 16.293 -8.090 1.00 87.50 77 CYS A O 1
ATOM 648 N N . GLN A 1 78 ? 20.993 16.394 -5.872 1.00 83.81 78 GLN A N 1
ATOM 649 C CA . GLN A 1 78 ? 20.959 17.860 -5.838 1.00 83.81 78 GLN A CA 1
ATOM 650 C C . GLN A 1 78 ? 22.328 18.485 -6.143 1.00 83.81 78 GLN A C 1
ATOM 652 O O . GLN A 1 78 ? 22.423 19.405 -6.948 1.00 83.81 78 GLN A O 1
ATOM 657 N N . ASN A 1 79 ? 23.392 17.954 -5.531 1.00 78.44 79 ASN A N 1
ATOM 658 C CA . ASN A 1 79 ? 24.758 18.4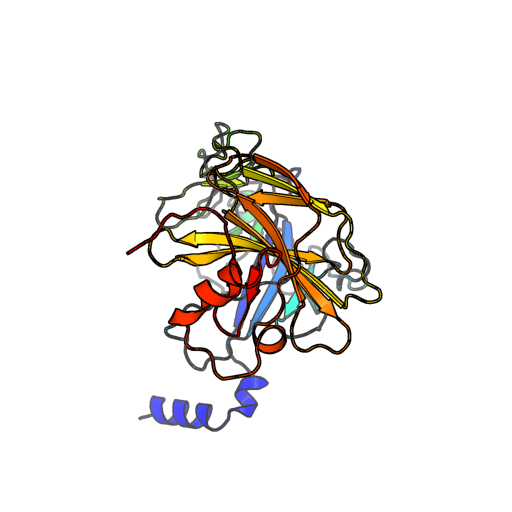76 -5.685 1.00 78.44 79 ASN A CA 1
ATOM 659 C C . ASN A 1 79 ? 25.621 17.639 -6.639 1.00 78.44 79 ASN A C 1
ATOM 661 O O . ASN A 1 79 ? 26.702 18.067 -7.040 1.00 78.44 79 ASN A O 1
ATOM 665 N N . ASN A 1 80 ? 25.165 16.437 -6.994 1.00 78.12 80 ASN A N 1
ATOM 666 C CA . ASN A 1 80 ? 25.911 15.530 -7.850 1.00 78.12 80 ASN A CA 1
ATOM 667 C C . ASN A 1 80 ? 25.470 15.689 -9.302 1.00 78.12 80 ASN A C 1
ATOM 669 O O . ASN A 1 80 ? 24.341 15.365 -9.669 1.00 78.12 80 ASN A O 1
ATOM 673 N N . THR A 1 81 ? 26.384 16.180 -10.135 1.00 83.06 81 THR A N 1
ATOM 674 C CA . THR A 1 81 ? 26.148 16.358 -11.567 1.00 83.06 81 THR A CA 1
ATOM 675 C C . THR A 1 81 ? 26.634 15.143 -12.341 1.00 83.06 81 THR A C 1
ATOM 677 O O . THR A 1 81 ? 27.720 14.611 -12.107 1.00 83.06 81 THR A O 1
ATOM 680 N N . CYS A 1 82 ? 25.808 14.693 -13.279 1.00 88.38 82 CYS A N 1
ATOM 681 C CA . CYS A 1 82 ? 26.149 13.598 -14.169 1.00 88.38 82 CYS A CA 1
ATOM 682 C C . CYS A 1 82 ? 26.576 14.119 -15.556 1.00 88.38 82 CYS A C 1
ATOM 684 O O . CYS A 1 82 ? 26.202 15.232 -15.934 1.00 88.38 82 CYS A O 1
ATOM 686 N N . PRO A 1 83 ? 27.365 13.343 -16.327 1.00 87.75 83 PRO A N 1
ATOM 68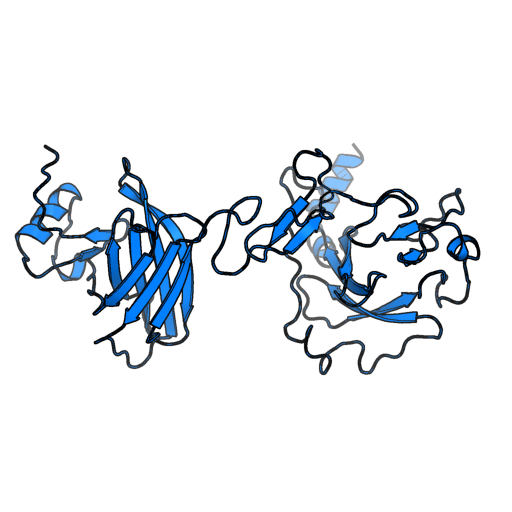7 C CA . PRO A 1 83 ? 27.821 13.733 -17.663 1.00 87.75 83 PRO A CA 1
ATOM 688 C C . PRO A 1 83 ? 26.675 14.000 -18.655 1.00 87.75 83 PRO A C 1
ATOM 690 O O . PRO A 1 83 ? 25.516 13.664 -18.409 1.00 87.75 83 PRO A O 1
ATOM 693 N N . LEU A 1 84 ? 26.997 14.550 -19.829 1.00 89.62 84 LEU A N 1
ATOM 694 C CA . LEU A 1 84 ? 26.018 14.743 -20.906 1.00 89.62 84 LEU A CA 1
ATOM 695 C C . LEU A 1 84 ? 25.277 13.430 -21.241 1.00 89.62 84 LEU A C 1
ATOM 697 O O . LEU A 1 84 ? 25.849 12.346 -21.161 1.00 89.62 84 LEU A O 1
ATOM 701 N N . ASN A 1 85 ? 24.008 13.539 -21.646 1.00 90.56 85 ASN A N 1
ATOM 702 C CA . ASN A 1 85 ? 23.135 12.409 -22.004 1.00 90.56 85 ASN A CA 1
ATOM 703 C C . ASN A 1 85 ? 22.837 11.429 -20.863 1.00 90.56 85 ASN A C 1
ATOM 705 O O . ASN A 1 85 ? 22.530 10.256 -21.095 1.00 90.56 85 ASN A O 1
ATOM 709 N N . THR A 1 86 ? 22.845 11.930 -19.629 1.00 91.12 86 THR A N 1
ATOM 710 C CA . THR A 1 86 ? 22.469 11.160 -18.443 1.00 91.12 86 THR A CA 1
ATOM 711 C C . THR A 1 86 ? 21.443 11.889 -17.581 1.00 91.12 86 THR A C 1
ATOM 713 O O . THR A 1 86 ? 21.235 13.096 -17.726 1.00 91.12 86 THR A O 1
ATOM 716 N N . TYR A 1 87 ? 20.811 11.140 -16.684 1.00 90.75 87 TYR A N 1
ATOM 717 C CA . TYR A 1 87 ? 20.053 11.646 -15.550 1.00 90.75 87 TYR A CA 1
ATOM 718 C C . TYR A 1 87 ? 20.708 11.153 -14.262 1.00 90.75 87 TYR A C 1
ATOM 720 O O . TYR A 1 87 ? 21.048 9.973 -14.158 1.00 90.75 87 TYR A O 1
ATOM 728 N N . CYS A 1 88 ? 20.860 12.031 -13.270 1.00 91.31 88 CYS A N 1
ATOM 729 C CA . CYS A 1 88 ? 21.196 11.574 -11.927 1.00 91.31 88 CYS A CA 1
ATOM 730 C C . CYS A 1 88 ? 19.970 10.899 -11.316 1.00 91.31 88 CYS A C 1
ATOM 732 O O . CYS A 1 88 ? 18.880 11.477 -11.323 1.00 91.31 88 CYS A O 1
ATOM 734 N N . LYS A 1 89 ? 20.147 9.687 -10.788 1.00 90.88 89 LYS A N 1
ATOM 735 C CA . LYS A 1 89 ? 19.100 8.943 -10.089 1.00 90.88 89 LYS A CA 1
ATOM 736 C C . LYS A 1 89 ? 19.617 8.410 -8.746 1.00 90.88 89 LYS A C 1
ATOM 738 O O . LYS A 1 89 ? 20.790 8.037 -8.639 1.00 90.88 89 LYS A O 1
ATOM 743 N N . PRO A 1 90 ? 18.777 8.397 -7.697 1.00 90.19 90 PRO A N 1
ATOM 744 C CA . PRO A 1 90 ? 19.166 7.877 -6.396 1.00 90.19 90 PRO A CA 1
ATOM 745 C C . PRO A 1 90 ? 19.382 6.358 -6.448 1.00 90.19 90 PRO A C 1
ATOM 747 O O . PRO A 1 90 ? 18.708 5.630 -7.183 1.00 90.19 90 PRO A O 1
ATOM 750 N N . PHE A 1 91 ? 20.328 5.885 -5.640 1.00 88.62 91 PHE A N 1
ATOM 751 C CA . PHE A 1 91 ? 20.650 4.473 -5.467 1.00 88.62 91 PHE A CA 1
ATOM 752 C C . PHE A 1 91 ? 20.473 4.085 -4.000 1.00 88.62 91 PHE A C 1
ATOM 754 O O . PHE A 1 91 ? 21.197 4.561 -3.124 1.00 88.62 91 PHE A O 1
ATOM 761 N N . PHE A 1 92 ? 19.523 3.199 -3.731 1.00 86.00 92 PHE A N 1
ATOM 762 C CA . PHE A 1 92 ? 19.148 2.803 -2.381 1.00 86.00 92 PHE A CA 1
ATOM 763 C C . PHE A 1 92 ? 19.692 1.417 -2.069 1.00 86.00 92 PHE A C 1
ATOM 765 O O . PHE A 1 92 ? 19.311 0.433 -2.695 1.00 86.00 92 PHE A O 1
ATOM 772 N N . THR A 1 93 ? 20.571 1.311 -1.074 1.00 80.81 93 THR A N 1
ATOM 773 C CA . THR A 1 93 ? 20.977 0.005 -0.540 1.00 80.81 93 THR A CA 1
ATOM 774 C C . THR A 1 93 ? 20.145 -0.295 0.699 1.00 80.81 93 THR A C 1
ATOM 776 O O . THR A 1 93 ? 20.220 0.425 1.697 1.00 80.81 93 THR A O 1
ATOM 779 N N . ILE A 1 94 ? 19.328 -1.344 0.622 1.00 73.69 94 ILE A N 1
ATOM 780 C CA . ILE A 1 94 ? 18.423 -1.726 1.711 1.00 73.69 94 ILE A CA 1
ATOM 781 C C . ILE A 1 94 ? 19.251 -2.070 2.955 1.00 73.69 94 ILE A C 1
ATOM 783 O O . ILE A 1 94 ? 20.316 -2.671 2.844 1.00 73.69 94 ILE A O 1
ATOM 787 N N . ASN A 1 95 ? 18.761 -1.661 4.129 1.00 66.38 95 ASN A N 1
ATOM 788 C CA . ASN A 1 95 ? 19.438 -1.768 5.431 1.00 66.38 95 ASN A CA 1
ATOM 789 C C . ASN A 1 95 ? 20.675 -0.873 5.609 1.00 66.38 95 ASN A C 1
ATOM 791 O O . ASN A 1 95 ? 21.427 -1.050 6.564 1.00 66.38 95 ASN A O 1
ATOM 795 N N . THR A 1 96 ? 20.871 0.123 4.743 1.00 68.50 96 THR A N 1
ATOM 796 C CA . THR A 1 96 ? 21.864 1.179 4.965 1.00 68.50 96 THR A CA 1
ATOM 797 C C . THR A 1 96 ? 21.204 2.546 4.846 1.00 68.50 96 THR A C 1
ATOM 799 O O . THR A 1 96 ? 20.365 2.762 3.975 1.00 68.50 96 THR A O 1
ATOM 802 N N . ASN A 1 97 ? 21.629 3.496 5.677 1.00 66.50 97 ASN A N 1
ATOM 803 C CA . ASN A 1 97 ? 21.233 4.903 5.544 1.00 66.50 97 ASN A CA 1
ATOM 804 C C . ASN A 1 97 ? 22.121 5.657 4.535 1.00 66.50 97 ASN A C 1
ATOM 806 O O . ASN A 1 97 ? 22.186 6.884 4.551 1.00 66.50 97 ASN A O 1
ATOM 810 N N . ALA A 1 98 ? 22.847 4.934 3.675 1.00 71.31 98 ALA A N 1
ATOM 811 C CA . ALA A 1 98 ? 23.761 5.535 2.720 1.00 71.31 98 ALA A CA 1
ATOM 812 C C . ALA A 1 98 ? 22.979 6.172 1.563 1.00 71.31 98 ALA A C 1
ATOM 814 O O . ALA A 1 98 ? 22.343 5.478 0.769 1.00 71.31 98 ALA A O 1
ATOM 815 N N . MET A 1 99 ? 23.075 7.495 1.439 1.00 75.25 99 MET A N 1
ATOM 816 C CA . MET A 1 99 ? 22.590 8.233 0.276 1.00 75.25 99 MET A CA 1
ATOM 817 C C . MET A 1 99 ? 23.594 8.085 -0.867 1.00 75.25 99 MET A C 1
ATOM 819 O O . MET A 1 99 ? 24.652 8.713 -0.868 1.00 75.25 99 MET A O 1
ATOM 823 N N . LYS A 1 100 ? 23.280 7.226 -1.835 1.00 86.75 100 LYS A N 1
ATOM 824 C CA . LYS A 1 100 ? 24.089 7.032 -3.042 1.00 86.75 100 LYS A CA 1
ATOM 825 C C . LYS A 1 100 ? 23.312 7.506 -4.266 1.00 86.75 100 LYS A C 1
ATOM 827 O O . LYS A 1 100 ? 22.087 7.616 -4.241 1.00 86.75 100 LYS A O 1
ATOM 832 N N . TYR A 1 101 ? 24.031 7.771 -5.346 1.00 88.94 101 TYR A N 1
ATOM 833 C CA . TYR A 1 101 ? 23.457 8.101 -6.645 1.00 88.94 101 TYR A CA 1
ATOM 834 C C . TYR A 1 101 ? 24.189 7.344 -7.747 1.00 88.94 101 TYR A C 1
ATOM 836 O O . TYR A 1 101 ? 25.295 6.835 -7.548 1.00 88.94 101 TYR A O 1
ATOM 844 N N . TYR A 1 102 ? 23.571 7.297 -8.917 1.00 89.62 102 TYR A N 1
ATOM 845 C CA . TYR A 1 102 ? 24.207 6.861 -10.147 1.00 89.62 102 TYR A CA 1
ATOM 846 C C . TYR A 1 102 ? 23.717 7.711 -11.320 1.00 89.62 102 TYR A C 1
ATOM 848 O O . TYR A 1 102 ? 22.693 8.391 -11.243 1.00 89.62 102 TYR A O 1
ATOM 856 N N . CYS A 1 103 ? 24.469 7.676 -12.416 1.00 90.81 103 CYS A N 1
ATOM 857 C CA . CYS A 1 103 ? 24.112 8.366 -13.646 1.00 90.81 103 CYS A CA 1
ATOM 858 C C . CYS A 1 103 ? 23.486 7.363 -14.615 1.00 90.81 103 CYS A C 1
ATOM 860 O O . CYS A 1 103 ? 24.186 6.512 -15.167 1.00 90.81 103 CYS A O 1
ATOM 862 N N . SER A 1 104 ? 22.172 7.452 -14.811 1.00 90.81 104 SER A N 1
ATOM 863 C CA . SER A 1 104 ? 21.449 6.633 -15.785 1.00 90.81 104 SER A CA 1
ATOM 864 C C . SER A 1 104 ? 21.546 7.253 -17.174 1.00 90.81 104 SER A C 1
ATOM 866 O O . SER A 1 104 ? 21.362 8.460 -17.329 1.00 90.81 104 SER A O 1
ATOM 868 N N . CYS A 1 105 ? 21.808 6.450 -18.206 1.00 91.38 105 CYS A N 1
ATOM 869 C CA . CYS A 1 105 ? 21.780 6.940 -19.582 1.00 91.38 105 CYS A CA 1
ATOM 870 C C . CYS A 1 105 ? 20.351 7.285 -20.023 1.00 91.38 105 CYS A C 1
ATOM 872 O O . CYS A 1 105 ? 19.409 6.516 -19.776 1.00 91.38 105 CYS A O 1
ATOM 874 N N . LYS A 1 106 ? 20.217 8.403 -20.751 1.00 91.81 106 LYS A N 1
ATOM 875 C CA . LYS A 1 106 ? 18.992 8.759 -21.485 1.00 91.81 106 LYS A CA 1
ATOM 876 C C . LYS A 1 106 ? 18.592 7.645 -22.461 1.00 91.81 106 LYS A C 1
ATOM 878 O O . LYS A 1 106 ? 19.430 6.844 -22.873 1.00 91.81 106 LYS A O 1
ATOM 883 N N . SER A 1 107 ? 17.314 7.618 -22.849 1.00 91.31 107 SER A N 1
ATOM 884 C CA . SER A 1 107 ? 16.789 6.666 -23.840 1.00 91.31 107 SER A CA 1
ATOM 885 C C . SER A 1 107 ? 17.661 6.647 -25.106 1.00 91.31 107 SER A C 1
ATOM 887 O O . SER A 1 107 ? 18.010 7.697 -25.642 1.00 91.31 107 SER A O 1
ATOM 889 N N . GLY A 1 108 ? 18.061 5.455 -25.545 1.00 90.62 108 GLY A N 1
ATOM 890 C CA . GLY A 1 108 ? 18.928 5.221 -26.702 1.00 90.62 108 GLY A CA 1
ATOM 891 C C . GLY A 1 108 ? 20.430 5.400 -26.469 1.00 90.62 108 GLY A C 1
ATOM 892 O O . GLY A 1 108 ? 21.219 4.883 -27.260 1.00 90.62 108 GLY A O 1
ATOM 893 N N . PHE A 1 109 ? 20.854 6.045 -25.380 1.00 91.06 109 PHE A N 1
ATOM 894 C CA . PHE A 1 109 ? 22.273 6.225 -25.063 1.00 91.06 109 PHE A CA 1
ATOM 895 C C . PHE A 1 109 ? 22.832 5.075 -24.220 1.00 91.06 109 PHE A C 1
ATOM 897 O O . PHE A 1 109 ? 22.142 4.495 -23.379 1.00 91.06 109 PHE A O 1
ATOM 904 N N . TYR A 1 110 ? 24.107 4.747 -24.430 1.00 88.25 110 TYR A N 1
ATOM 905 C CA . TYR A 1 110 ? 24.802 3.679 -23.714 1.00 88.25 110 TYR A CA 1
ATOM 906 C C . TYR A 1 110 ? 26.327 3.873 -23.667 1.00 88.25 110 TYR A C 1
ATOM 908 O O . TYR A 1 110 ? 26.896 4.805 -24.240 1.00 88.25 110 TYR A O 1
ATOM 916 N N . GLY A 1 111 ? 26.996 2.973 -22.942 1.00 83.75 111 GLY A N 1
ATOM 917 C CA . GLY A 1 111 ? 28.424 3.042 -22.632 1.00 83.75 111 GLY A CA 1
ATOM 918 C C . GLY A 1 111 ? 28.685 3.643 -21.249 1.00 83.75 111 GLY A C 1
ATOM 919 O O . GLY A 1 111 ? 27.801 4.231 -20.635 1.00 83.75 111 GLY A O 1
ATOM 920 N N . LYS A 1 112 ? 29.920 3.507 -20.747 1.00 82.00 112 LYS A N 1
ATOM 921 C CA . LYS A 1 112 ? 30.305 3.922 -19.380 1.00 82.00 112 LYS A CA 1
ATOM 922 C C . LYS A 1 112 ? 30.017 5.401 -19.071 1.00 82.00 112 LYS A C 1
ATOM 924 O O . LYS A 1 112 ? 29.840 5.751 -17.911 1.00 82.00 112 LYS A O 1
ATOM 929 N N . LYS A 1 113 ? 30.003 6.261 -20.093 1.00 83.88 113 LYS A N 1
ATOM 930 C CA . LYS A 1 113 ? 29.686 7.692 -19.990 1.00 83.88 113 LYS A CA 1
ATOM 931 C C . LYS A 1 113 ? 28.486 8.082 -20.866 1.00 83.88 113 LYS A C 1
ATOM 933 O O . LYS A 1 113 ? 28.352 9.253 -21.194 1.00 83.88 113 LYS A O 1
ATOM 938 N N . CYS A 1 114 ? 27.662 7.115 -21.283 1.00 89.38 114 CYS A N 1
ATOM 939 C CA . CYS A 1 114 ? 26.496 7.330 -22.150 1.00 89.38 114 CYS A CA 1
ATOM 940 C C . CYS A 1 114 ? 26.825 8.078 -23.457 1.00 89.38 114 CYS A C 1
ATOM 942 O O . CYS A 1 114 ? 26.039 8.880 -23.957 1.00 89.38 114 CYS A O 1
ATOM 944 N N . GLN A 1 115 ? 28.023 7.834 -23.992 1.00 89.81 115 GLN A N 1
ATOM 945 C CA . GLN A 1 115 ? 28.567 8.548 -25.145 1.00 89.81 115 GLN A CA 1
ATOM 946 C C . GLN A 1 115 ? 28.189 7.929 -26.496 1.00 89.81 115 GLN A C 1
ATOM 948 O O . GLN A 1 115 ? 28.394 8.556 -27.529 1.00 89.81 115 GLN A O 1
ATOM 953 N N . GLN A 1 116 ? 27.689 6.692 -26.501 1.00 88.81 116 GLN A N 1
ATOM 954 C CA . GLN A 1 116 ? 27.264 5.998 -27.716 1.00 88.81 116 GLN A CA 1
ATOM 955 C C . GLN A 1 116 ? 25.741 6.043 -27.818 1.00 88.81 116 GLN A C 1
ATOM 957 O O . GLN A 1 116 ? 25.057 5.976 -26.797 1.00 88.81 116 GLN A O 1
ATOM 962 N N . TYR A 1 117 ? 25.218 6.134 -29.039 1.00 89.88 117 TYR A N 1
ATOM 963 C CA . TYR A 1 117 ? 23.783 6.122 -29.315 1.00 89.88 117 TYR A CA 1
ATOM 964 C C . TYR A 1 117 ? 23.415 4.903 -30.159 1.00 89.88 117 TYR A C 1
ATOM 966 O O . TYR A 1 117 ? 24.103 4.568 -31.123 1.00 89.88 117 TYR A O 1
ATOM 974 N N . GLN A 1 118 ? 22.339 4.220 -29.782 1.00 89.00 118 GLN A N 1
ATOM 975 C CA . GLN A 1 118 ? 21.805 3.070 -30.497 1.00 89.00 118 GLN A CA 1
ATOM 976 C C . GLN A 1 118 ? 20.758 3.545 -31.506 1.00 89.00 118 GLN A C 1
ATOM 978 O O . GLN A 1 118 ? 19.600 3.735 -31.144 1.00 89.00 118 GLN A O 1
ATOM 983 N N . SER A 1 119 ? 21.144 3.685 -32.776 1.00 88.44 119 SER A N 1
ATOM 984 C CA . SER A 1 119 ? 20.255 4.183 -33.840 1.00 88.44 119 SER A CA 1
ATOM 985 C C . SER A 1 119 ? 18.993 3.338 -34.027 1.00 88.44 119 SER A C 1
ATOM 987 O O . SER A 1 119 ? 17.934 3.863 -34.357 1.00 88.44 119 SER A O 1
ATOM 989 N N . LYS A 1 120 ? 19.041 2.031 -33.725 1.00 88.50 120 LYS A N 1
ATOM 990 C CA . LYS A 1 120 ? 17.843 1.174 -33.762 1.00 88.50 120 LYS A CA 1
ATOM 991 C C . LYS A 1 120 ? 16.744 1.640 -32.801 1.00 88.50 120 LYS A C 1
ATOM 993 O O . LYS A 1 120 ? 15.587 1.302 -33.020 1.00 88.50 120 LYS A O 1
ATOM 998 N N . CYS A 1 121 ? 17.068 2.398 -31.753 1.00 89.06 121 CYS A N 1
ATOM 999 C CA . CYS A 1 121 ? 16.072 2.908 -30.812 1.00 89.06 121 CYS A CA 1
ATOM 1000 C C . CYS A 1 121 ? 15.060 3.868 -31.441 1.00 89.06 121 CYS A C 1
ATOM 1002 O O . CYS A 1 121 ? 13.973 4.006 -30.894 1.00 89.06 121 CYS A O 1
ATOM 1004 N N . GLU A 1 122 ? 15.381 4.475 -32.584 1.00 88.38 122 GLU A N 1
ATOM 1005 C CA . GLU A 1 122 ? 14.476 5.383 -33.298 1.00 88.38 122 GLU A CA 1
ATOM 1006 C C . GLU A 1 122 ? 13.262 4.663 -33.902 1.00 88.38 122 GLU A C 1
ATOM 1008 O O . GLU A 1 122 ? 12.232 5.283 -34.139 1.00 88.38 122 GLU A O 1
ATOM 1013 N N . THR A 1 123 ? 13.371 3.356 -34.166 1.00 89.88 123 THR A N 1
ATOM 1014 C CA . THR A 1 123 ? 12.335 2.588 -34.886 1.00 89.88 123 THR A CA 1
ATOM 1015 C C . THR A 1 123 ? 11.961 1.264 -34.223 1.00 89.88 123 THR A C 1
ATOM 1017 O O . THR A 1 123 ? 10.922 0.682 -34.535 1.00 89.88 123 THR A O 1
ATOM 1020 N N . TYR A 1 124 ? 12.798 0.743 -33.321 1.00 90.94 124 TYR A N 1
ATOM 1021 C CA . TYR A 1 124 ? 12.606 -0.587 -32.750 1.00 90.94 124 TYR A CA 1
ATOM 1022 C C . TYR A 1 124 ? 11.545 -0.607 -31.648 1.00 90.94 124 TYR A C 1
ATOM 1024 O O . TYR A 1 124 ? 10.634 -1.436 -31.693 1.00 90.94 124 TYR A O 1
ATOM 1032 N N . CYS A 1 125 ? 11.669 0.287 -30.667 1.00 93.19 125 CYS A N 1
ATOM 1033 C CA . CYS A 1 125 ? 10.711 0.428 -29.575 1.00 93.19 125 CYS A CA 1
ATOM 1034 C C . CYS A 1 125 ? 9.587 1.397 -29.970 1.00 93.19 125 CYS A C 1
ATOM 1036 O O . CYS A 1 125 ? 9.780 2.253 -30.829 1.00 93.19 125 CYS A O 1
ATOM 1038 N N . ALA A 1 126 ? 8.418 1.289 -29.340 1.00 93.06 126 ALA A N 1
ATOM 1039 C CA . ALA A 1 126 ? 7.371 2.296 -29.487 1.00 93.06 126 ALA A CA 1
ATOM 1040 C C . ALA A 1 126 ? 7.853 3.683 -29.017 1.00 93.06 126 ALA A C 1
ATOM 1042 O O . ALA A 1 126 ? 8.630 3.785 -28.066 1.00 93.06 126 ALA A O 1
ATOM 1043 N N . ASN A 1 127 ? 7.377 4.751 -29.663 1.00 89.69 127 ASN A N 1
ATOM 1044 C CA . ASN A 1 127 ? 7.835 6.125 -29.404 1.00 89.69 127 ASN A CA 1
ATOM 1045 C C . ASN A 1 127 ? 7.639 6.577 -27.945 1.00 89.69 127 ASN A C 1
ATOM 1047 O O . ASN A 1 127 ? 8.391 7.406 -27.445 1.00 89.69 127 ASN A O 1
ATOM 1051 N N . ASP A 1 128 ? 6.636 6.028 -27.263 1.00 90.06 128 ASP A N 1
ATOM 1052 C CA . ASP A 1 128 ? 6.259 6.295 -25.873 1.00 90.06 128 ASP A CA 1
ATOM 1053 C C . ASP A 1 128 ? 6.927 5.334 -24.867 1.00 90.06 128 ASP A C 1
ATOM 1055 O O . ASP A 1 128 ? 6.424 5.111 -23.770 1.00 90.06 128 ASP A O 1
ATOM 1059 N N . SER A 1 129 ? 8.071 4.741 -25.222 1.00 91.94 129 SER A N 1
ATOM 1060 C CA . SER A 1 129 ? 8.796 3.786 -24.375 1.00 91.94 129 SER A CA 1
ATOM 1061 C C . SER A 1 129 ? 10.265 4.166 -24.182 1.00 91.94 129 SER A C 1
ATOM 1063 O O . SER A 1 129 ? 10.850 4.908 -24.975 1.00 91.94 129 SER A O 1
ATOM 1065 N N . ILE A 1 130 ? 10.894 3.647 -23.122 1.00 92.31 130 ILE A N 1
ATOM 1066 C CA . ILE A 1 130 ? 12.334 3.848 -22.916 1.00 92.31 130 ILE A CA 1
ATOM 1067 C C . ILE A 1 130 ? 13.092 2.761 -23.673 1.00 92.31 130 ILE A C 1
ATOM 1069 O O . ILE A 1 130 ? 12.923 1.571 -23.406 1.00 92.31 130 ILE A O 1
ATOM 1073 N N . CYS A 1 131 ? 13.992 3.168 -24.561 1.00 92.06 131 CYS A N 1
ATOM 1074 C CA . CYS A 1 131 ? 14.894 2.265 -25.256 1.00 92.06 131 CYS A CA 1
ATOM 1075 C C . CYS A 1 131 ? 16.237 2.186 -24.523 1.00 92.06 131 CYS A C 1
ATOM 1077 O O . CYS A 1 131 ? 16.912 3.196 -24.319 1.00 92.06 131 CYS A O 1
ATOM 1079 N N . LYS A 1 132 ? 16.655 0.985 -24.132 1.00 89.44 132 LYS A N 1
ATOM 1080 C CA . LYS A 1 132 ? 17.967 0.708 -23.532 1.00 89.44 132 LYS A CA 1
ATOM 1081 C C . LYS A 1 132 ? 18.761 -0.208 -24.462 1.00 89.44 132 LYS A C 1
ATOM 1083 O O . LYS A 1 132 ? 18.199 -1.060 -25.140 1.00 89.44 132 LYS A O 1
ATOM 1088 N N . TYR A 1 133 ? 20.081 -0.046 -24.500 1.00 81.38 133 TYR A N 1
ATOM 1089 C CA . TYR A 1 133 ? 20.940 -0.763 -25.451 1.00 81.38 133 TYR A CA 1
ATOM 1090 C C . TYR A 1 133 ? 20.870 -2.294 -25.322 1.00 81.38 133 TYR A C 1
ATOM 1092 O O . TYR A 1 133 ? 20.704 -2.972 -26.331 1.00 81.38 133 TYR A O 1
ATOM 1100 N N . THR A 1 134 ? 20.950 -2.836 -24.104 1.00 71.75 134 THR A N 1
ATOM 1101 C CA . THR A 1 134 ? 20.805 -4.274 -23.820 1.00 71.75 134 THR A CA 1
ATOM 1102 C C . THR A 1 134 ? 20.237 -4.499 -22.420 1.00 71.75 134 THR A C 1
ATOM 1104 O O . THR A 1 134 ? 20.385 -3.661 -21.528 1.00 71.75 134 THR A O 1
ATOM 1107 N N . HIS A 1 135 ? 19.601 -5.652 -22.200 1.00 62.06 135 HIS A N 1
ATOM 1108 C CA . HIS A 1 135 ? 19.168 -6.065 -20.866 1.00 62.06 135 HIS A CA 1
ATOM 1109 C C . HIS A 1 135 ? 20.402 -6.412 -20.006 1.00 62.06 135 HIS A C 1
ATOM 1111 O O . HIS A 1 135 ? 21.212 -7.259 -20.383 1.00 62.06 135 HIS A O 1
ATOM 1117 N N . ARG A 1 136 ? 20.549 -5.753 -18.847 1.00 56.03 136 ARG A N 1
ATOM 1118 C CA . ARG A 1 136 ? 21.607 -5.992 -17.835 1.00 56.03 136 ARG A CA 1
ATOM 1119 C C . ARG A 1 136 ? 23.058 -5.742 -18.275 1.00 56.03 136 ARG A C 1
ATOM 1121 O O . ARG A 1 136 ? 23.970 -6.278 -17.655 1.00 56.03 136 ARG A O 1
ATOM 1128 N N . GLY A 1 137 ? 23.303 -4.976 -19.340 1.00 48.78 137 GLY A N 1
ATOM 1129 C CA . GLY A 1 137 ? 24.673 -4.724 -19.815 1.00 48.78 137 GLY A CA 1
ATOM 1130 C C . GLY A 1 137 ? 25.417 -5.983 -20.285 1.00 48.78 137 GLY A C 1
ATOM 1131 O O . GLY A 1 137 ? 26.618 -5.927 -20.538 1.00 48.78 137 GLY A O 1
ATOM 1132 N N . ILE A 1 138 ? 24.714 -7.114 -20.426 1.00 47.97 138 ILE A N 1
ATOM 1133 C CA . ILE A 1 138 ? 25.258 -8.333 -21.012 1.00 47.97 138 ILE A CA 1
ATOM 1134 C C . ILE A 1 138 ? 25.184 -8.147 -22.524 1.00 47.97 138 ILE A C 1
ATOM 1136 O O . ILE A 1 138 ? 24.121 -7.867 -23.084 1.00 47.97 138 ILE A O 1
ATOM 1140 N N . LEU A 1 139 ? 26.337 -8.267 -23.176 1.00 46.94 139 LEU A N 1
ATOM 1141 C CA . LEU A 1 139 ? 26.469 -8.300 -24.626 1.00 46.94 139 LEU A CA 1
ATOM 1142 C C . LEU A 1 139 ? 25.792 -9.580 -25.136 1.00 46.94 139 LEU A C 1
ATOM 1144 O O . LEU A 1 139 ? 26.437 -10.607 -25.324 1.00 46.94 139 LEU A O 1
ATOM 1148 N N . SER A 1 140 ? 24.469 -9.554 -25.296 1.00 48.50 140 SER A N 1
ATOM 1149 C CA . SER A 1 140 ? 23.793 -10.579 -26.084 1.00 48.50 140 SER A CA 1
ATOM 1150 C C . SER A 1 140 ? 24.257 -10.437 -27.532 1.00 48.50 140 SER A C 1
ATOM 1152 O O . SER A 1 140 ? 24.301 -9.327 -28.063 1.00 48.50 140 SER A O 1
ATOM 1154 N N . ASN A 1 141 ? 24.547 -11.558 -28.195 1.00 52.12 141 ASN A N 1
ATOM 1155 C CA . ASN A 1 141 ? 24.888 -11.596 -29.623 1.00 52.12 141 ASN A CA 1
ATOM 1156 C C . ASN A 1 141 ? 23.783 -10.990 -30.511 1.00 52.12 141 ASN A C 1
ATOM 1158 O O . ASN A 1 141 ? 24.018 -10.626 -31.661 1.00 52.12 141 ASN A O 1
ATOM 1162 N N . THR A 1 142 ? 22.571 -10.840 -29.974 1.00 57.81 142 THR A N 1
ATOM 1163 C CA . THR A 1 142 ? 21.476 -10.103 -30.597 1.00 57.81 142 THR A CA 1
ATOM 1164 C C . THR A 1 142 ? 21.593 -8.617 -30.240 1.00 57.81 142 THR A C 1
ATOM 1166 O O . THR A 1 142 ? 21.163 -8.206 -29.165 1.00 57.81 142 THR A O 1
ATOM 1169 N N . GLN A 1 143 ? 22.140 -7.794 -31.140 1.00 69.00 143 GLN A N 1
ATOM 1170 C CA . GLN A 1 143 ? 22.239 -6.321 -31.036 1.00 69.00 143 GLN A CA 1
ATOM 1171 C C . GLN A 1 143 ? 20.870 -5.592 -31.051 1.00 69.00 143 GLN A C 1
ATOM 1173 O O . GLN A 1 143 ? 20.728 -4.536 -31.679 1.00 69.00 143 GLN A O 1
ATOM 1178 N N . ASN A 1 144 ? 19.826 -6.182 -30.474 1.00 82.12 144 ASN A N 1
ATOM 1179 C CA . ASN A 1 144 ? 18.495 -5.598 -30.423 1.00 82.12 144 ASN A CA 1
ATOM 1180 C C . ASN A 1 144 ? 18.317 -4.849 -29.097 1.00 82.12 144 ASN A C 1
ATOM 1182 O O . ASN A 1 144 ? 18.654 -5.409 -28.051 1.00 82.12 144 ASN A O 1
ATOM 1186 N N . PRO A 1 145 ? 17.780 -3.618 -29.129 1.00 86.62 145 PRO A N 1
ATOM 1187 C CA . PRO A 1 145 ? 17.503 -2.867 -27.916 1.00 86.62 145 PRO A CA 1
ATOM 1188 C C . PRO A 1 145 ? 16.475 -3.553 -27.013 1.00 86.62 145 PRO A C 1
ATOM 1190 O O . PRO A 1 145 ? 15.620 -4.317 -27.466 1.00 86.62 145 PRO A O 1
ATOM 1193 N N . PHE A 1 146 ? 16.541 -3.229 -25.728 1.00 88.62 146 PHE A N 1
ATOM 1194 C CA . PHE A 1 146 ? 15.546 -3.583 -24.728 1.00 88.62 146 PHE A CA 1
ATOM 1195 C C . PHE A 1 146 ? 14.587 -2.408 -24.515 1.00 88.62 146 PHE A C 1
ATOM 1197 O O . PHE A 1 146 ? 15.032 -1.293 -24.242 1.00 88.62 146 PHE A O 1
ATOM 1204 N N . CYS A 1 147 ? 13.284 -2.656 -24.622 1.00 91.31 147 CYS A N 1
ATOM 1205 C CA . CYS A 1 147 ? 12.256 -1.628 -24.485 1.00 91.31 147 CYS A CA 1
ATOM 1206 C C . CYS A 1 147 ? 11.558 -1.743 -23.123 1.00 91.31 147 CYS A C 1
ATOM 1208 O O . CYS A 1 147 ? 11.064 -2.812 -22.761 1.00 91.31 147 CYS A O 1
ATOM 1210 N N . ILE A 1 148 ? 11.481 -0.639 -22.382 1.00 91.44 148 ILE A N 1
ATOM 1211 C CA . ILE A 1 148 ? 10.690 -0.527 -21.153 1.00 91.44 148 ILE A CA 1
ATOM 1212 C C . ILE A 1 148 ? 9.359 0.111 -21.531 1.00 91.44 148 ILE A C 1
ATOM 1214 O O . ILE A 1 148 ? 9.296 1.303 -21.838 1.00 91.44 148 ILE A O 1
ATOM 1218 N N . CYS A 1 149 ? 8.312 -0.709 -21.546 1.00 90.56 149 CYS A N 1
ATOM 1219 C CA . CYS A 1 149 ? 6.992 -0.282 -21.993 1.00 90.56 149 CYS A CA 1
ATOM 1220 C C . CYS A 1 149 ? 6.268 0.557 -20.936 1.00 90.56 149 CYS A C 1
ATOM 1222 O O . CYS A 1 149 ? 6.369 0.217 -19.750 1.00 90.56 149 CYS A O 1
ATOM 1224 N N . PRO A 1 150 ? 5.494 1.576 -21.357 1.00 88.88 150 PRO A N 1
ATOM 1225 C CA . PRO A 1 150 ? 4.534 2.235 -20.481 1.00 88.88 150 PRO A CA 1
ATOM 1226 C C . PRO A 1 150 ? 3.471 1.255 -20.001 1.00 88.88 150 PRO A C 1
ATOM 1228 O O . PRO A 1 150 ? 3.316 0.165 -20.558 1.00 88.88 150 PRO A O 1
ATOM 1231 N N . LEU A 1 151 ? 2.751 1.640 -18.943 1.00 83.00 151 LEU A N 1
ATOM 1232 C CA . LEU A 1 151 ? 1.802 0.744 -18.278 1.00 83.00 151 LEU A CA 1
ATOM 1233 C C . LEU A 1 151 ? 0.786 0.150 -19.260 1.00 83.00 151 LEU A C 1
ATOM 1235 O O . LEU A 1 151 ? 0.559 -1.047 -19.216 1.00 83.00 151 LEU A O 1
ATOM 1239 N N . ASN A 1 152 ? 0.263 0.936 -20.201 1.00 81.25 152 ASN A N 1
ATOM 1240 C CA . ASN A 1 152 ? -0.746 0.511 -21.179 1.00 81.25 152 ASN A CA 1
ATOM 1241 C C . ASN A 1 152 ? -0.200 -0.268 -22.394 1.00 81.25 152 ASN A C 1
ATOM 1243 O O . ASN A 1 152 ? -0.955 -0.537 -23.328 1.00 81.25 152 ASN A O 1
ATOM 1247 N N . ARG A 1 153 ? 1.092 -0.618 -22.434 1.00 86.88 153 ARG A N 1
ATOM 1248 C CA . ARG A 1 153 ? 1.710 -1.330 -23.565 1.00 86.88 153 ARG A CA 1
ATOM 1249 C C . ARG A 1 153 ? 2.529 -2.533 -23.130 1.00 86.88 153 ARG A C 1
ATOM 1251 O O . ARG A 1 153 ? 3.102 -2.581 -22.040 1.00 86.88 153 ARG A O 1
ATOM 1258 N N . PHE A 1 154 ? 2.663 -3.489 -24.042 1.00 86.38 154 PHE A N 1
ATOM 1259 C CA . PHE A 1 154 ? 3.425 -4.711 -23.814 1.00 86.38 154 PHE A CA 1
ATOM 1260 C C . PHE A 1 154 ? 4.066 -5.273 -25.091 1.00 86.38 154 PHE A C 1
ATOM 1262 O O . PHE A 1 154 ? 4.032 -4.685 -26.176 1.00 86.38 154 PHE A O 1
ATOM 1269 N N . GLY A 1 155 ? 4.712 -6.430 -24.936 1.00 86.19 155 GLY A N 1
ATOM 1270 C CA . GLY A 1 155 ? 5.497 -7.092 -25.973 1.00 86.19 155 GLY A CA 1
ATOM 1271 C C . GLY A 1 155 ? 6.944 -6.601 -26.014 1.00 86.19 155 GLY A C 1
ATOM 1272 O O . GLY A 1 155 ? 7.290 -5.560 -25.462 1.00 86.19 155 GLY A O 1
ATOM 1273 N N . ALA A 1 156 ? 7.810 -7.342 -26.708 1.00 87.12 156 A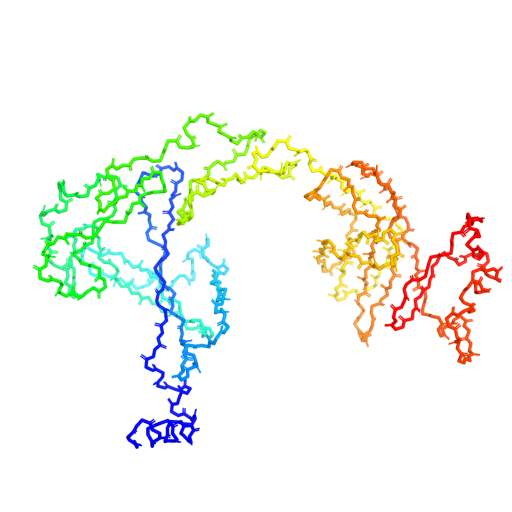LA A N 1
ATOM 1274 C CA . ALA A 1 156 ? 9.256 -7.081 -26.736 1.00 87.12 156 ALA A CA 1
ATOM 1275 C C . ALA A 1 156 ? 9.653 -5.699 -27.302 1.00 87.12 156 ALA A C 1
ATOM 1277 O O . ALA A 1 156 ? 10.790 -5.269 -27.126 1.00 87.12 156 ALA A O 1
ATOM 1278 N N . ARG A 1 157 ? 8.728 -5.031 -28.003 1.00 91.12 157 ARG A N 1
ATOM 1279 C CA . ARG A 1 157 ? 8.912 -3.722 -28.650 1.00 91.12 157 ARG A CA 1
ATOM 1280 C C . ARG A 1 157 ? 7.917 -2.653 -28.183 1.00 91.12 157 ARG A C 1
ATOM 1282 O O . ARG A 1 157 ? 7.939 -1.546 -28.704 1.00 91.12 157 ARG A O 1
ATOM 1289 N N . CYS A 1 158 ? 7.033 -2.976 -27.237 1.00 92.06 158 CYS A N 1
ATOM 1290 C CA . CYS A 1 158 ? 5.990 -2.074 -26.728 1.00 92.06 158 CYS A CA 1
ATOM 1291 C C . CYS A 1 158 ? 4.961 -1.587 -27.769 1.00 92.06 158 CYS A C 1
ATOM 1293 O O . CYS A 1 158 ? 4.259 -0.612 -27.533 1.00 92.06 158 CYS A O 1
ATOM 1295 N N . HIS A 1 159 ? 4.838 -2.244 -28.927 1.00 91.12 159 HIS A N 1
ATOM 1296 C CA . HIS A 1 159 ? 3.848 -1.854 -29.944 1.00 91.12 159 HIS A CA 1
ATOM 1297 C C . HIS A 1 159 ? 2.434 -2.354 -29.637 1.00 91.12 159 HIS A C 1
ATOM 1299 O O . HIS A 1 159 ? 1.473 -1.764 -30.120 1.00 91.12 159 HIS A O 1
ATOM 1305 N N . LEU A 1 160 ? 2.305 -3.401 -28.817 1.00 87.75 160 LEU A N 1
ATOM 1306 C CA . LEU A 1 160 ? 1.012 -3.946 -28.407 1.00 87.75 160 LEU A CA 1
ATOM 1307 C C . LEU A 1 160 ? 0.443 -3.112 -27.260 1.00 87.75 160 LEU A C 1
ATOM 1309 O O . LEU A 1 160 ? 1.200 -2.662 -26.395 1.00 87.75 160 LEU A O 1
ATOM 1313 N N . ARG A 1 161 ? -0.873 -2.908 -27.259 1.00 85.00 161 ARG A N 1
ATOM 1314 C CA . ARG A 1 161 ? -1.597 -2.152 -26.236 1.00 85.00 161 ARG A CA 1
ATOM 1315 C C . ARG A 1 161 ? -2.482 -3.079 -25.430 1.00 85.00 161 ARG A C 1
ATOM 1317 O O . ARG A 1 161 ? -3.045 -4.019 -25.977 1.00 85.00 161 ARG A O 1
ATOM 1324 N N . HIS A 1 162 ? -2.563 -2.792 -24.144 1.00 81.44 162 HIS A N 1
ATOM 1325 C CA . HIS A 1 162 ? -3.582 -3.350 -23.279 1.00 81.44 162 HIS A CA 1
ATOM 1326 C C . HIS A 1 162 ? -4.889 -2.598 -23.526 1.00 81.44 162 HIS A C 1
ATOM 1328 O O . HIS A 1 162 ? -4.910 -1.377 -23.391 1.00 81.44 162 HIS A O 1
ATOM 1334 N N . GLU A 1 163 ? -5.939 -3.320 -23.896 1.00 81.31 163 GLU A N 1
ATOM 1335 C CA . GLU A 1 163 ? -7.276 -2.770 -24.171 1.00 81.31 163 GLU A CA 1
ATOM 1336 C C . GLU A 1 163 ? -8.189 -2.889 -22.936 1.00 81.31 163 GLU A C 1
ATOM 1338 O O . GLU A 1 163 ? -9.268 -2.309 -22.868 1.00 81.31 163 GLU A O 1
ATOM 1343 N N . GLU A 1 164 ? -7.742 -3.606 -21.900 1.00 83.38 164 GLU A N 1
ATOM 1344 C CA . GLU A 1 164 ? -8.552 -3.985 -20.738 1.00 83.38 164 GLU A CA 1
ATOM 1345 C C . GLU A 1 164 ? -8.993 -2.798 -19.873 1.00 83.38 164 GLU A C 1
ATOM 1347 O O . GLU A 1 164 ? -9.911 -2.936 -19.071 1.00 83.38 164 GLU A O 1
ATOM 1352 N N . CYS A 1 165 ? -8.359 -1.633 -20.022 1.00 84.75 165 CYS A N 1
ATOM 1353 C CA . CYS A 1 165 ? -8.742 -0.405 -19.325 1.00 84.75 165 CYS A CA 1
ATOM 1354 C C . CYS A 1 165 ? -9.406 0.647 -20.233 1.00 84.75 165 CYS A C 1
ATOM 1356 O O . CYS A 1 165 ? -9.778 1.703 -19.720 1.00 84.75 165 CYS A O 1
ATOM 1358 N N . ASP A 1 166 ? -9.589 0.387 -21.533 1.00 80.50 166 ASP A N 1
ATOM 1359 C CA . ASP A 1 166 ? -10.074 1.397 -22.488 1.00 80.50 166 ASP A CA 1
ATOM 1360 C C . ASP A 1 166 ? -11.561 1.748 -22.283 1.00 80.50 166 ASP A C 1
ATOM 1362 O O . ASP A 1 166 ? -11.981 2.875 -22.538 1.00 80.50 166 ASP A O 1
ATOM 1366 N N . GLU A 1 167 ? -12.357 0.825 -21.736 1.00 79.38 167 GLU A N 1
ATOM 1367 C CA . GLU A 1 167 ? -13.804 1.003 -21.534 1.00 79.38 167 GLU A CA 1
ATOM 1368 C C . GLU A 1 167 ? -14.201 1.539 -20.142 1.00 79.38 167 GLU A C 1
ATOM 1370 O O . GLU A 1 167 ? -15.346 1.379 -19.723 1.00 79.38 167 GLU A O 1
ATOM 1375 N N . ASN A 1 168 ? -13.290 2.170 -19.385 1.00 75.31 168 ASN A N 1
ATOM 1376 C CA . ASN A 1 168 ? -13.551 2.612 -17.999 1.00 75.31 168 ASN A CA 1
ATOM 1377 C C . ASN A 1 168 ? -14.102 1.479 -17.115 1.00 75.31 168 ASN A C 1
ATOM 1379 O O . ASN A 1 168 ? -15.147 1.574 -16.473 1.00 75.31 168 ASN A O 1
ATOM 1383 N N . VAL A 1 169 ? -13.359 0.377 -17.075 1.00 90.00 169 VAL A N 1
ATOM 1384 C CA . VAL A 1 169 ? -13.744 -0.863 -16.392 1.00 90.00 169 VAL A CA 1
ATOM 1385 C C . VAL A 1 169 ? -13.900 -0.703 -14.873 1.00 90.00 169 VAL A C 1
ATOM 1387 O O . VAL A 1 169 ? -14.594 -1.508 -14.251 1.00 90.00 169 VAL A O 1
ATOM 1390 N N . CYS A 1 170 ? -13.296 0.325 -14.277 1.00 93.56 170 CYS A N 1
ATOM 1391 C CA . CYS A 1 170 ? -13.430 0.643 -12.860 1.00 93.56 170 CYS A CA 1
ATOM 1392 C C . CYS A 1 170 ? -14.567 1.646 -12.632 1.00 93.56 170 CYS A C 1
ATOM 1394 O O . CYS A 1 170 ? -14.531 2.767 -13.134 1.00 93.56 170 CYS A O 1
ATOM 1396 N N . LEU A 1 171 ? -15.560 1.247 -11.842 1.00 93.69 171 LEU A N 1
ATOM 1397 C CA . LEU A 1 171 ? -16.723 2.060 -11.496 1.00 93.69 171 LEU A CA 1
ATOM 1398 C C . LEU A 1 171 ? -16.385 3.090 -10.407 1.00 93.69 171 LEU A C 1
ATOM 1400 O O . LEU A 1 171 ? -15.294 3.084 -9.835 1.00 93.69 171 LEU A O 1
ATOM 1404 N N . ASN A 1 172 ? -17.335 3.982 -10.111 1.00 93.88 172 ASN A N 1
ATOM 1405 C CA . ASN A 1 172 ? -17.297 4.888 -8.954 1.00 93.88 172 ASN A CA 1
ATOM 1406 C C . ASN A 1 172 ? -15.998 5.704 -8.822 1.00 93.88 172 ASN A C 1
ATOM 1408 O O . ASN A 1 172 ? -15.423 5.861 -7.737 1.00 93.88 172 ASN A O 1
ATOM 1412 N N . ASN A 1 173 ? -15.542 6.233 -9.962 1.00 91.69 173 ASN A N 1
ATOM 1413 C CA . ASN A 1 173 ? -14.316 7.021 -10.078 1.00 91.69 173 ASN A CA 1
ATOM 1414 C C . ASN A 1 173 ? -13.047 6.241 -9.664 1.00 91.69 173 ASN A C 1
ATOM 1416 O O . ASN A 1 173 ? -12.080 6.818 -9.162 1.00 91.69 173 ASN A O 1
ATOM 1420 N N . GLY A 1 174 ? -13.063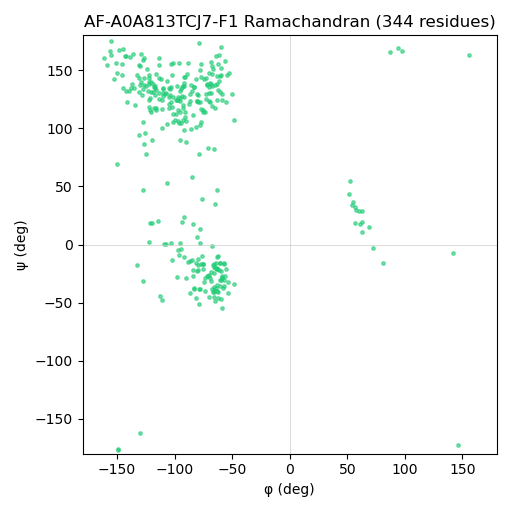 4.916 -9.831 1.00 91.88 174 GLY A N 1
ATOM 1421 C CA . GLY A 1 174 ? -11.889 4.066 -9.686 1.00 91.88 174 GLY A CA 1
ATOM 1422 C C . GLY A 1 174 ? -10.895 4.279 -10.829 1.00 91.88 174 GLY A C 1
ATOM 1423 O O . G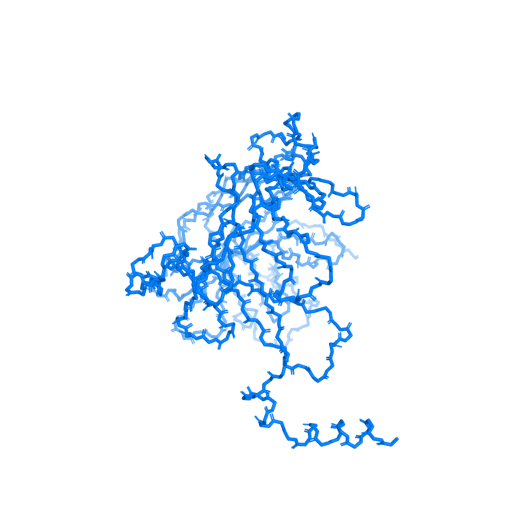LY A 1 174 ? -11.274 4.559 -11.963 1.00 91.88 174 GLY A O 1
ATOM 1424 N N . THR A 1 175 ? -9.604 4.137 -10.538 1.00 89.81 175 THR A N 1
ATOM 1425 C CA . THR A 1 175 ? -8.539 4.217 -11.549 1.00 89.81 175 THR A CA 1
ATOM 1426 C C . THR A 1 175 ? -8.150 2.815 -12.008 1.00 89.81 175 THR A C 1
ATOM 1428 O O . THR A 1 175 ? -7.795 1.973 -11.183 1.00 89.81 175 THR A O 1
ATOM 1431 N N . CYS A 1 176 ? -8.210 2.568 -13.317 1.00 88.75 176 CYS A N 1
ATOM 1432 C CA . CYS A 1 176 ? -7.831 1.288 -13.913 1.00 88.75 176 CYS A CA 1
ATOM 1433 C C . CYS A 1 176 ? -6.328 1.224 -14.176 1.00 88.75 176 CYS A C 1
ATOM 1435 O O . CYS A 1 176 ? -5.753 2.139 -14.767 1.00 88.75 176 CYS A O 1
ATOM 1437 N N . HIS A 1 177 ? -5.703 0.122 -13.769 1.00 85.31 177 HIS A N 1
ATOM 1438 C CA . HIS A 1 177 ? -4.329 -0.205 -14.119 1.00 85.31 177 HIS A CA 1
ATOM 1439 C C . HIS A 1 177 ? -4.263 -1.617 -14.677 1.00 85.31 177 HIS A C 1
ATOM 1441 O O . HIS A 1 177 ? -4.725 -2.566 -14.055 1.00 85.31 177 HIS A O 1
ATOM 1447 N N . VAL A 1 178 ? -3.642 -1.765 -15.837 1.00 82.38 178 VAL A N 1
ATOM 1448 C CA . VAL A 1 178 ? -3.402 -3.076 -16.439 1.00 82.38 178 VAL A CA 1
ATOM 1449 C C . VAL A 1 178 ? -2.298 -3.799 -15.666 1.00 82.38 178 VAL A C 1
ATOM 1451 O O . VAL A 1 178 ? -1.350 -3.177 -15.173 1.00 82.38 178 VAL A O 1
ATOM 1454 N N . THR A 1 179 ? -2.418 -5.113 -15.522 1.00 76.06 179 THR A N 1
ATOM 1455 C CA . THR A 1 179 ? -1.497 -5.938 -14.732 1.00 76.06 179 THR A CA 1
ATOM 1456 C C . THR A 1 179 ? -0.815 -6.974 -15.608 1.00 76.06 179 THR A C 1
ATOM 1458 O O . THR A 1 179 ? -1.434 -7.637 -16.432 1.00 76.06 179 THR A O 1
ATOM 1461 N N . ARG A 1 180 ? 0.492 -7.165 -15.396 1.00 68.81 180 ARG A N 1
ATOM 1462 C CA . ARG A 1 180 ? 1.258 -8.256 -16.018 1.00 68.81 180 ARG A CA 1
ATOM 1463 C C . ARG A 1 180 ? 1.131 -9.527 -15.185 1.00 68.81 180 ARG A C 1
ATOM 1465 O O . ARG A 1 180 ? 2.134 -10.030 -14.681 1.00 68.81 180 ARG A O 1
ATOM 1472 N N . ASP A 1 181 ? -0.096 -9.992 -14.976 1.00 67.88 181 ASP A N 1
ATOM 1473 C CA . ASP A 1 181 ? -0.331 -11.289 -14.349 1.00 67.88 181 ASP A CA 1
ATOM 1474 C C . ASP A 1 181 ? 0.018 -12.395 -15.360 1.00 67.88 181 ASP A C 1
ATOM 1476 O O . ASP A 1 181 ? -0.655 -12.507 -16.386 1.00 67.88 181 ASP A O 1
ATOM 1480 N N . PRO A 1 182 ? 1.061 -13.214 -15.118 1.00 61.81 182 PRO A N 1
ATOM 1481 C CA . PRO A 1 182 ? 1.453 -14.273 -16.044 1.00 61.81 182 PRO A CA 1
ATOM 1482 C C . PRO A 1 182 ? 0.378 -15.350 -16.226 1.00 61.81 182 PRO A C 1
ATOM 1484 O O . PRO A 1 182 ? 0.432 -16.080 -17.212 1.00 61.81 182 PRO A O 1
ATOM 1487 N N . SER A 1 183 ? -0.566 -15.472 -15.284 1.00 71.50 183 SER A N 1
ATOM 1488 C CA . SER A 1 183 ? -1.700 -16.399 -15.392 1.00 71.50 183 SER A CA 1
ATOM 1489 C C . SER A 1 183 ? -2.780 -15.907 -16.360 1.00 71.50 183 SER A C 1
ATOM 1491 O O . SER A 1 183 ? -3.568 -16.708 -16.851 1.00 71.50 183 SER A O 1
ATOM 1493 N N . GLY A 1 184 ? -2.824 -14.598 -16.638 1.00 65.38 184 GLY A N 1
ATOM 1494 C CA . GLY A 1 184 ? -3.880 -13.964 -17.426 1.00 65.38 184 GLY A CA 1
ATOM 1495 C C . GLY A 1 184 ? -5.236 -13.852 -16.716 1.00 65.38 184 GLY A C 1
ATOM 1496 O O . GLY A 1 184 ? -6.149 -13.258 -17.278 1.00 65.38 184 GLY A O 1
ATOM 1497 N N . GLU A 1 185 ? -5.389 -14.367 -15.491 1.00 72.31 185 GLU A N 1
ATOM 1498 C CA . GLU A 1 185 ? -6.669 -14.350 -14.762 1.00 72.31 185 GLU A CA 1
ATOM 1499 C C . GLU A 1 185 ? -7.049 -12.952 -14.258 1.00 72.31 185 GLU A C 1
ATOM 1501 O O . GLU A 1 185 ? -8.228 -12.637 -14.092 1.00 72.31 185 GLU A O 1
ATOM 1506 N N . ARG A 1 186 ? -6.053 -12.094 -14.012 1.00 73.31 186 ARG A N 1
ATOM 1507 C CA . ARG A 1 186 ? -6.240 -10.694 -13.621 1.00 73.31 186 ARG A CA 1
ATOM 1508 C C . ARG A 1 186 ? -5.444 -9.805 -14.564 1.00 73.31 186 ARG A C 1
ATOM 1510 O O . ARG A 1 186 ? -4.297 -9.467 -14.285 1.00 73.31 186 ARG A O 1
ATOM 1517 N N . SER A 1 187 ? -6.047 -9.442 -15.692 1.00 80.56 187 SER A N 1
ATOM 1518 C CA . SER A 1 187 ? -5.452 -8.551 -16.700 1.00 80.56 187 SER A CA 1
ATOM 1519 C C . SER A 1 187 ? -5.485 -7.067 -16.308 1.00 80.56 187 SER A C 1
ATOM 1521 O O . SER A 1 187 ? -4.729 -6.262 -16.851 1.00 80.56 187 SER A O 1
ATOM 1523 N N . PHE A 1 188 ? -6.310 -6.701 -15.323 1.00 85.50 188 PHE A N 1
ATOM 1524 C CA . PHE A 1 188 ? -6.353 -5.363 -14.739 1.00 85.50 188 PHE A CA 1
ATOM 1525 C C . PHE A 1 188 ? -6.621 -5.394 -13.228 1.00 85.50 188 PHE A C 1
ATOM 1527 O O . PHE A 1 188 ? -7.131 -6.371 -12.669 1.00 85.50 188 PHE A O 1
ATOM 1534 N N . VAL A 1 189 ? -6.312 -4.274 -12.577 1.00 88.81 189 VAL A N 1
ATOM 1535 C CA . VAL A 1 189 ? -6.641 -3.954 -11.190 1.00 88.81 189 VAL A CA 1
ATOM 1536 C C . VAL A 1 189 ? -7.277 -2.568 -11.114 1.00 88.81 189 VAL A C 1
ATOM 1538 O O . VAL A 1 189 ? -6.811 -1.615 -11.743 1.00 88.81 189 VAL A O 1
ATOM 1541 N N . CYS A 1 190 ? -8.334 -2.448 -10.316 1.00 91.19 190 CYS A N 1
ATOM 1542 C CA . CYS A 1 190 ? -8.959 -1.168 -10.019 1.00 91.19 190 CYS A CA 1
ATOM 1543 C C . CYS A 1 190 ? -8.471 -0.621 -8.678 1.00 91.19 190 CYS A C 1
ATOM 1545 O O . CYS A 1 190 ? -8.607 -1.267 -7.640 1.00 91.19 190 CYS A O 1
ATOM 1547 N N . ILE A 1 191 ? -7.930 0.597 -8.695 1.00 92.00 191 ILE A N 1
ATOM 1548 C CA . ILE A 1 191 ? -7.663 1.374 -7.485 1.00 92.00 191 ILE A CA 1
ATOM 1549 C C . ILE A 1 191 ? -8.909 2.198 -7.190 1.00 92.00 191 ILE A C 1
ATOM 1551 O O . ILE A 1 191 ? -9.209 3.171 -7.885 1.00 92.00 191 ILE A O 1
ATOM 1555 N N . CYS A 1 192 ? -9.647 1.785 -6.168 1.00 93.69 192 CYS A N 1
ATOM 1556 C CA . CYS A 1 192 ? -10.906 2.416 -5.809 1.00 93.69 192 CYS A CA 1
ATOM 1557 C C . CYS A 1 192 ? -10.707 3.721 -5.050 1.00 93.69 192 CYS A C 1
ATOM 1559 O O . CYS A 1 192 ? -9.743 3.895 -4.301 1.00 93.69 192 CYS A O 1
ATOM 1561 N N . SER A 1 193 ? -11.662 4.632 -5.225 1.00 92.12 193 SER A N 1
ATOM 1562 C CA . SER A 1 193 ? -11.777 5.811 -4.377 1.00 92.12 193 SER A CA 1
ATOM 1563 C C . SER A 1 193 ? -12.088 5.402 -2.928 1.00 92.12 193 SER A C 1
ATOM 1565 O O . SER A 1 193 ? -12.510 4.279 -2.647 1.00 92.12 193 SER A O 1
ATOM 1567 N N . SER A 1 194 ? -11.870 6.316 -1.980 1.00 88.31 194 SER A N 1
ATOM 1568 C CA . SER A 1 194 ? -11.892 6.034 -0.535 1.00 88.31 194 SER A CA 1
ATOM 1569 C C . SER A 1 194 ? -13.192 5.436 0.008 1.00 88.31 194 SER A C 1
ATOM 1571 O O . SER A 1 194 ? -13.188 4.944 1.133 1.00 88.31 194 SER A O 1
ATOM 1573 N N . PHE A 1 195 ? -14.293 5.513 -0.742 1.00 90.88 195 PHE A N 1
ATOM 1574 C CA . PHE A 1 195 ? -15.625 5.063 -0.332 1.00 90.88 195 PHE A CA 1
ATOM 1575 C C . PHE A 1 195 ? -16.095 3.802 -1.056 1.00 90.88 195 PHE A C 1
ATOM 1577 O O . PHE A 1 195 ? -17.190 3.338 -0.776 1.00 90.88 195 PHE A O 1
ATOM 1584 N N . PHE A 1 196 ? -15.294 3.235 -1.960 1.00 94.44 196 PHE A N 1
ATOM 1585 C CA . PHE A 1 196 ? -15.700 2.084 -2.765 1.00 94.44 196 PHE A CA 1
ATOM 1586 C C . PHE A 1 196 ? -14.653 0.972 -2.732 1.00 94.44 196 PHE A C 1
ATOM 1588 O O . PHE A 1 196 ? -13.465 1.209 -2.495 1.00 94.44 196 PHE A O 1
ATOM 1595 N N . PHE A 1 197 ? -15.086 -0.262 -2.941 1.00 94.31 197 PHE A N 1
ATOM 1596 C CA . PHE A 1 197 ? -14.237 -1.446 -2.985 1.00 94.31 197 PHE A CA 1
ATOM 1597 C C . PHE A 1 197 ? -14.816 -2.497 -3.946 1.00 94.31 197 PHE A C 1
ATOM 1599 O O . PHE A 1 197 ? -15.782 -2.251 -4.672 1.00 94.31 197 PHE A O 1
ATOM 1606 N N . GLY A 1 198 ? -14.171 -3.660 -3.996 1.00 92.12 198 GLY A N 1
ATOM 1607 C CA . GLY A 1 198 ? -14.493 -4.730 -4.933 1.00 92.12 198 GLY A CA 1
ATOM 1608 C C . GLY A 1 198 ? -13.633 -4.669 -6.195 1.00 92.12 198 GLY A C 1
ATOM 1609 O O . GLY A 1 198 ? -12.912 -3.703 -6.442 1.00 92.12 198 GLY A O 1
ATOM 1610 N N . TYR A 1 199 ? -13.695 -5.732 -6.997 1.00 91.12 199 TYR A N 1
ATOM 1611 C CA . TYR A 1 199 ? -12.821 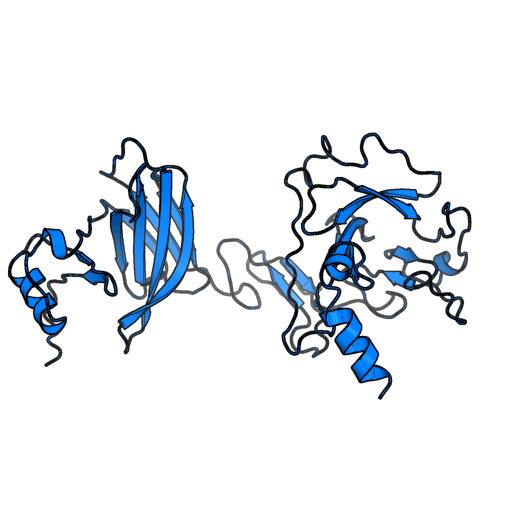-5.917 -8.160 1.00 91.12 199 TYR A CA 1
ATOM 1612 C C . TYR A 1 199 ? -12.894 -4.771 -9.183 1.00 91.12 199 TYR A C 1
ATOM 1614 O O . TYR A 1 199 ? -11.873 -4.393 -9.754 1.00 91.12 199 TYR A O 1
ATOM 1622 N N . ARG A 1 200 ? -14.084 -4.189 -9.377 1.00 93.19 200 ARG A N 1
ATOM 1623 C CA . ARG A 1 200 ? -14.338 -3.043 -10.263 1.00 93.19 200 ARG A CA 1
ATOM 1624 C C . ARG A 1 200 ? -14.778 -1.801 -9.488 1.00 93.19 200 ARG A C 1
ATOM 1626 O O . ARG A 1 200 ? -15.388 -0.918 -10.079 1.00 93.19 200 ARG A O 1
ATOM 1633 N N . CYS A 1 201 ? -14.500 -1.720 -8.186 1.00 95.44 201 CYS A N 1
ATOM 1634 C CA . CYS A 1 201 ? -14.970 -0.630 -7.319 1.00 95.44 201 CYS A CA 1
ATOM 1635 C C . CYS A 1 201 ? -16.497 -0.476 -7.291 1.00 95.44 201 CYS A C 1
ATOM 1637 O O . CYS A 1 201 ? -17.010 0.632 -7.151 1.00 95.44 201 CYS A O 1
ATOM 1639 N N . GLN A 1 202 ? -17.223 -1.579 -7.478 1.00 94.81 202 GLN A N 1
ATOM 1640 C CA . GLN A 1 202 ? -18.677 -1.589 -7.609 1.00 94.81 202 GLN A CA 1
ATOM 1641 C C . GLN A 1 202 ? -19.419 -1.530 -6.268 1.00 94.81 202 GLN A C 1
ATOM 1643 O O . GLN A 1 202 ? -20.613 -1.248 -6.255 1.00 94.81 202 GLN A O 1
ATOM 1648 N N . GLU A 1 203 ? -18.732 -1.801 -5.159 1.00 94.44 203 GLU A N 1
ATOM 1649 C CA . GLU A 1 203 ? -19.334 -1.915 -3.829 1.00 94.44 203 GLU A CA 1
ATOM 1650 C C . GLU A 1 203 ? -18.985 -0.691 -2.983 1.00 94.44 203 GLU A C 1
ATOM 1652 O O . GLU A 1 203 ? -17.860 -0.196 -3.034 1.00 94.44 203 GLU A O 1
ATOM 1657 N N . GLU A 1 204 ? -19.937 -0.196 -2.197 1.00 93.25 204 GLU A N 1
ATOM 1658 C CA . GLU A 1 204 ? -19.708 0.892 -1.243 1.00 93.25 204 GLU A CA 1
ATOM 1659 C C . GLU A 1 204 ? -19.072 0.355 0.040 1.00 93.25 204 GLU A C 1
ATOM 1661 O O . GLU A 1 204 ? -19.563 -0.599 0.643 1.00 93.25 204 GLU A O 1
ATOM 1666 N N . ARG A 1 205 ? -17.983 0.987 0.477 1.00 93.88 205 ARG A N 1
ATOM 1667 C CA . ARG A 1 205 ? -17.317 0.665 1.738 1.00 93.88 205 ARG A CA 1
ATOM 1668 C C . ARG A 1 205 ? -18.202 1.040 2.906 1.00 93.88 205 ARG A C 1
ATOM 1670 O O . ARG A 1 205 ? -18.705 2.163 2.982 1.00 93.88 205 ARG A O 1
ATOM 1677 N N . ALA A 1 206 ? -18.263 0.151 3.883 1.00 93.50 206 ALA A N 1
ATOM 1678 C CA . ALA A 1 206 ? -18.859 0.479 5.154 1.00 93.50 206 ALA A CA 1
ATOM 1679 C C . ALA A 1 206 ? -18.070 1.596 5.845 1.00 93.50 206 ALA A C 1
ATOM 1681 O O . ALA A 1 206 ? -16.836 1.596 5.843 1.00 93.50 206 ALA A O 1
ATOM 1682 N N . SER A 1 207 ? -18.769 2.558 6.443 1.00 93.31 207 SER A N 1
ATOM 1683 C CA . SER A 1 207 ? -18.132 3.737 7.038 1.00 93.31 207 SER A CA 1
ATOM 1684 C C . SER A 1 207 ? -18.355 3.800 8.543 1.00 93.31 207 SER A C 1
ATOM 1686 O O . SER A 1 207 ? -19.478 3.719 9.039 1.00 93.31 207 SER A O 1
ATOM 1688 N N . VAL A 1 208 ? -17.263 3.972 9.278 1.00 93.75 208 VAL A N 1
ATOM 1689 C CA . VAL A 1 208 ? -17.231 4.114 10.729 1.00 93.75 208 VAL A CA 1
ATOM 1690 C C . VAL A 1 208 ? -16.823 5.534 11.072 1.00 93.75 208 VAL A C 1
ATOM 1692 O O . VAL A 1 208 ? -15.701 5.957 10.793 1.00 93.75 208 VAL A O 1
ATOM 1695 N N . ARG A 1 209 ? -17.732 6.265 11.716 1.00 94.88 209 ARG A N 1
ATOM 1696 C CA . ARG A 1 209 ? -17.484 7.572 12.318 1.00 94.88 209 ARG A CA 1
ATOM 1697 C C . ARG A 1 209 ? -17.775 7.499 13.811 1.00 94.88 209 ARG A C 1
ATOM 1699 O O . ARG A 1 209 ? -18.923 7.333 14.220 1.00 94.88 209 ARG A O 1
ATOM 1706 N N . VAL A 1 210 ? -16.733 7.649 14.621 1.00 94.62 210 VAL A N 1
ATOM 1707 C CA . VAL A 1 210 ? -16.839 7.677 16.085 1.00 94.62 210 VAL A CA 1
ATOM 1708 C C . VAL A 1 210 ? -16.355 9.029 16.575 1.00 94.62 210 VAL A C 1
ATOM 1710 O O . VAL A 1 210 ? -15.191 9.374 16.387 1.00 94.62 210 VAL A O 1
ATOM 1713 N N . LYS A 1 211 ? -17.239 9.797 17.206 1.00 95.12 211 LYS A N 1
ATOM 1714 C CA . LYS A 1 211 ? -16.884 11.019 17.927 1.00 95.12 211 LYS A CA 1
ATOM 1715 C C . LYS A 1 211 ? -16.636 10.661 19.387 1.00 95.12 211 LYS A C 1
ATOM 1717 O O . LYS A 1 211 ? -17.557 10.187 20.043 1.00 95.12 211 LYS A O 1
ATOM 1722 N N . ILE A 1 212 ? -15.421 10.875 19.878 1.00 92.50 212 ILE A N 1
ATOM 1723 C CA . ILE A 1 212 ? -15.063 10.574 21.268 1.00 92.50 212 ILE A CA 1
ATOM 1724 C C . ILE A 1 212 ? -15.411 11.776 22.147 1.00 92.50 212 ILE A C 1
ATOM 1726 O O . ILE A 1 212 ? -15.036 12.909 21.836 1.00 92.50 212 ILE A O 1
ATOM 1730 N N . VAL A 1 213 ? -16.129 11.519 23.237 1.00 90.44 213 VAL A N 1
ATOM 1731 C CA . VAL A 1 213 ? -16.436 12.483 24.300 1.00 90.44 213 VAL A CA 1
ATOM 1732 C C . VAL A 1 213 ? -16.018 11.922 25.657 1.00 90.44 213 VAL A C 1
ATOM 1734 O O . VAL A 1 213 ? -15.826 10.716 25.800 1.00 90.44 213 VAL A O 1
ATOM 1737 N N . ASP A 1 214 ? -15.853 12.810 26.637 1.00 83.81 214 ASP A N 1
ATOM 1738 C CA . ASP A 1 214 ? -15.597 12.467 28.044 1.00 83.81 214 ASP A CA 1
ATOM 1739 C C . ASP A 1 214 ? -14.359 11.589 28.283 1.00 83.81 214 ASP A C 1
ATOM 1741 O O . ASP A 1 214 ? -14.302 10.792 29.217 1.00 83.81 214 ASP A O 1
ATOM 1745 N N . LEU A 1 215 ? -13.340 11.762 27.438 1.00 82.50 215 LEU A N 1
ATOM 1746 C CA . LEU A 1 215 ? -12.086 11.031 27.529 1.00 82.50 215 LEU A CA 1
ATOM 1747 C C . LEU A 1 215 ? -10.906 12.009 27.534 1.00 82.50 215 LEU A C 1
ATOM 1749 O O . LEU A 1 215 ? -10.560 12.589 26.504 1.00 82.50 215 LEU A O 1
ATOM 1753 N N . THR A 1 216 ? -10.291 12.207 28.698 1.00 73.69 216 THR A N 1
ATOM 1754 C CA . THR A 1 216 ? -9.131 13.089 28.872 1.00 73.69 216 THR A CA 1
ATOM 1755 C C . THR A 1 216 ? -7.974 12.329 29.500 1.00 73.69 216 THR A C 1
ATOM 1757 O O . THR A 1 216 ? -8.147 11.561 30.441 1.00 73.69 216 THR A O 1
ATOM 1760 N N . PHE A 1 217 ? -6.777 12.547 28.958 1.00 75.94 217 PHE A N 1
ATOM 1761 C CA . PHE A 1 217 ? -5.548 11.911 29.417 1.00 75.94 217 PHE A CA 1
ATOM 1762 C C . PHE A 1 217 ? -4.424 12.932 29.461 1.00 75.94 217 PHE A C 1
ATOM 1764 O O . PHE A 1 217 ? -4.293 13.757 28.557 1.00 75.94 217 PHE A O 1
ATOM 1771 N N . THR A 1 218 ? -3.618 12.878 30.517 1.00 68.62 218 THR A N 1
ATOM 1772 C CA . THR A 1 218 ? -2.564 13.865 30.767 1.00 68.62 218 THR A CA 1
ATOM 1773 C C . THR A 1 218 ? -1.324 13.624 29.907 1.00 68.62 218 THR A C 1
ATOM 1775 O O . THR A 1 218 ? -0.743 14.601 29.439 1.00 68.62 218 THR A O 1
ATOM 1778 N N . GLN A 1 219 ? -0.920 12.364 29.668 1.00 73.56 219 GLN A N 1
ATOM 1779 C CA . GLN A 1 219 ? 0.271 12.010 28.868 1.00 73.56 219 GLN A CA 1
ATOM 1780 C C . GLN A 1 219 ? 0.149 10.648 28.138 1.00 73.56 219 GLN A C 1
ATOM 1782 O O . GLN A 1 219 ? 0.851 9.692 28.486 1.00 73.56 219 GLN A O 1
ATOM 1787 N N . PRO A 1 220 ? -0.720 10.515 27.118 1.00 77.94 220 PRO A N 1
ATOM 1788 C CA . PRO A 1 220 ? -0.715 9.325 26.272 1.00 77.94 220 PRO A CA 1
ATOM 1789 C C . PRO A 1 220 ? 0.545 9.301 25.389 1.00 77.94 220 PRO A C 1
ATOM 1791 O O . PRO A 1 220 ? 0.858 10.279 24.714 1.00 77.94 220 PRO A O 1
ATOM 1794 N N . VAL A 1 221 ? 1.260 8.176 25.374 1.00 79.81 221 VAL A N 1
ATOM 1795 C CA . VAL A 1 221 ? 2.414 7.933 24.485 1.00 79.81 221 VAL A CA 1
ATOM 1796 C C . VAL A 1 221 ? 1.941 7.463 23.112 1.00 79.81 221 VAL A C 1
ATOM 1798 O O . VAL A 1 221 ? 2.499 7.849 22.087 1.00 79.81 221 VAL A O 1
ATOM 1801 N N . ALA A 1 222 ? 0.902 6.630 23.089 1.00 85.12 222 ALA A N 1
ATOM 1802 C CA . ALA A 1 222 ? 0.279 6.145 21.867 1.00 85.12 222 ALA A CA 1
ATOM 1803 C C . ALA A 1 222 ? -1.190 5.802 22.119 1.00 85.12 222 ALA A C 1
ATOM 1805 O O . ALA A 1 222 ? -1.543 5.250 23.162 1.00 85.12 222 ALA A O 1
ATOM 1806 N N . VAL A 1 223 ? -2.039 6.093 21.138 1.00 91.12 223 VAL A N 1
ATOM 1807 C CA . VAL A 1 223 ? -3.454 5.715 21.146 1.00 91.12 223 VAL A CA 1
ATOM 1808 C C . VAL A 1 223 ? -3.737 4.875 19.908 1.00 91.12 223 VAL A C 1
ATOM 1810 O O . VAL A 1 223 ? -3.465 5.304 18.787 1.00 91.12 223 VAL A O 1
ATOM 1813 N N . LEU A 1 224 ? -4.272 3.672 20.100 1.00 94.31 224 LEU A N 1
ATOM 1814 C CA . LEU A 1 224 ? -4.620 2.753 19.019 1.00 94.31 224 LEU A CA 1
ATOM 1815 C C . LEU A 1 224 ? -6.136 2.623 18.929 1.00 94.31 224 LEU A C 1
ATOM 1817 O O . LEU A 1 224 ? -6.776 2.228 19.898 1.00 94.31 224 LEU A O 1
ATOM 1821 N N . ALA A 1 225 ? -6.707 2.898 17.762 1.00 95.81 225 ALA A N 1
ATOM 1822 C CA . ALA A 1 225 ? -8.081 2.524 17.447 1.00 95.81 225 ALA A CA 1
ATOM 1823 C C . ALA A 1 225 ? -8.051 1.232 16.629 1.00 95.81 225 ALA A C 1
ATOM 1825 O O . ALA A 1 225 ? -7.554 1.231 15.503 1.00 95.81 225 ALA A O 1
ATOM 1826 N N . GLN A 1 226 ? -8.546 0.138 17.199 1.00 96.00 226 GLN A N 1
ATOM 1827 C CA . GLN A 1 226 ? -8.595 -1.175 16.565 1.00 96.00 226 GLN A CA 1
ATOM 1828 C C . GLN A 1 226 ? -10.036 -1.600 16.299 1.00 96.00 226 GLN A C 1
ATOM 1830 O O . GLN A 1 226 ? -10.938 -1.349 17.099 1.00 96.00 226 GLN A O 1
ATOM 1835 N N . PHE A 1 227 ? -10.238 -2.265 15.168 1.00 95.38 227 PHE A N 1
ATOM 1836 C CA . PHE A 1 227 ? -11.544 -2.716 14.709 1.00 95.38 227 PHE A CA 1
ATOM 1837 C C . PHE A 1 227 ? -11.530 -4.222 14.480 1.00 95.38 227 PHE A C 1
ATOM 1839 O O . PHE A 1 227 ? -10.619 -4.745 13.827 1.00 95.38 227 PHE A O 1
ATOM 1846 N N . PHE A 1 228 ? -12.545 -4.903 15.005 1.00 93.62 228 PHE A N 1
ATOM 1847 C CA . PHE A 1 228 ? -12.635 -6.358 15.014 1.00 93.62 228 PHE A CA 1
ATOM 1848 C C . PHE A 1 228 ? -14.002 -6.838 14.555 1.00 93.62 228 PHE A C 1
ATOM 1850 O O . PHE A 1 228 ? -15.017 -6.237 14.900 1.00 93.62 228 PHE A O 1
ATOM 1857 N N . ASP A 1 229 ? -14.019 -7.973 13.865 1.00 91.88 229 ASP A N 1
ATOM 1858 C CA . ASP A 1 229 ? -15.216 -8.802 13.752 1.00 91.88 229 ASP A CA 1
ATOM 1859 C C . ASP A 1 229 ? -15.209 -9.919 14.780 1.00 91.88 229 ASP A C 1
ATOM 1861 O O . ASP A 1 229 ? -14.151 -10.347 15.237 1.00 91.88 229 ASP A O 1
ATOM 1865 N N . VAL A 1 230 ? -16.393 -10.417 15.119 1.00 89.31 230 VAL A N 1
ATOM 1866 C CA . VAL A 1 230 ? -16.543 -11.589 15.982 1.00 89.31 230 VAL A CA 1
ATOM 1867 C C . VAL A 1 230 ? -16.890 -12.784 15.109 1.00 89.31 230 VAL A C 1
ATOM 1869 O O . VAL A 1 230 ? -17.880 -12.767 14.380 1.00 89.31 230 VAL A O 1
ATOM 1872 N N . HIS A 1 231 ? -16.087 -13.843 15.169 1.00 88.12 231 HIS A N 1
ATOM 1873 C CA . HIS A 1 231 ? -16.416 -15.067 14.452 1.00 88.12 231 HIS A CA 1
ATOM 1874 C C . HIS A 1 231 ? -17.635 -15.753 15.090 1.00 88.12 231 HIS A C 1
ATOM 1876 O O . HIS A 1 231 ? -17.599 -16.132 16.259 1.00 88.12 231 HIS A O 1
ATOM 1882 N N . ASN A 1 232 ? -18.692 -15.983 14.304 1.00 82.06 232 ASN A N 1
ATOM 1883 C CA . ASN A 1 232 ? -20.009 -16.427 14.790 1.00 82.06 232 ASN A CA 1
ATOM 1884 C C . ASN A 1 232 ? -20.026 -17.719 15.631 1.00 82.06 232 ASN A C 1
ATOM 1886 O O . ASN A 1 232 ? -21.005 -17.964 16.327 1.00 82.06 232 ASN A O 1
ATOM 1890 N N . ARG A 1 233 ? -19.005 -18.585 15.528 1.00 85.56 233 ARG A N 1
ATOM 1891 C CA . ARG A 1 233 ? -18.963 -19.878 16.244 1.00 85.56 233 ARG A CA 1
ATOM 1892 C C . ARG A 1 233 ? -17.894 -19.961 17.324 1.00 85.56 233 ARG A C 1
ATOM 1894 O O . ARG A 1 233 ? -18.162 -20.501 18.388 1.00 85.56 233 ARG A O 1
ATOM 1901 N N . SER A 1 234 ? -16.682 -19.490 17.031 1.00 87.69 234 SER A N 1
ATOM 1902 C CA . SER A 1 234 ? -15.569 -19.546 17.990 1.00 87.69 234 SER A CA 1
ATOM 1903 C C . SER A 1 234 ? -15.549 -18.347 18.934 1.00 87.69 234 SER A C 1
ATOM 1905 O O . SER A 1 234 ? -14.841 -18.395 19.932 1.00 87.69 234 SER A O 1
ATOM 1907 N N . PHE A 1 235 ? -16.309 -17.286 18.627 1.00 83.12 235 PHE A N 1
ATOM 1908 C CA . PHE A 1 235 ? -16.261 -15.994 19.318 1.00 83.12 235 PHE A CA 1
ATOM 1909 C C . PHE A 1 235 ? -14.867 -15.349 19.321 1.00 83.12 235 PHE A C 1
ATOM 1911 O O . PHE A 1 235 ? -14.590 -14.442 20.101 1.00 83.12 235 PHE A O 1
ATOM 1918 N N . GLU A 1 236 ? -13.986 -15.790 18.423 1.00 86.88 236 GLU A N 1
ATOM 1919 C CA . GLU A 1 236 ? -12.668 -15.196 18.253 1.00 86.88 236 GLU A CA 1
ATOM 1920 C C . GLU A 1 236 ? -12.785 -13.827 17.585 1.00 86.88 236 GLU A C 1
ATOM 1922 O O . GLU A 1 236 ? -13.534 -13.642 16.618 1.00 86.88 236 GLU A O 1
ATOM 1927 N N . LEU A 1 237 ? -11.998 -12.878 18.091 1.00 88.25 237 LEU A N 1
ATOM 1928 C CA . LEU A 1 237 ? -11.871 -11.551 17.511 1.00 88.25 237 LEU A CA 1
ATOM 1929 C C . LEU A 1 237 ? -10.979 -11.610 16.268 1.00 88.25 237 LEU A C 1
ATOM 1931 O O . LEU A 1 237 ? -9.787 -11.907 16.341 1.00 88.25 237 LEU A O 1
ATOM 1935 N N . GLN A 1 238 ? -11.554 -11.285 15.117 1.00 91.94 238 GLN A N 1
ATOM 1936 C CA . GLN A 1 238 ? -10.853 -11.160 13.849 1.00 91.94 238 GLN A CA 1
ATOM 1937 C C . GLN A 1 238 ? -10.425 -9.712 13.647 1.00 91.94 238 GLN A C 1
ATOM 1939 O O . GLN A 1 238 ? -11.246 -8.840 13.366 1.00 91.94 238 GLN A O 1
ATOM 1944 N N . PHE A 1 239 ? -9.127 -9.455 13.776 1.00 93.12 239 PHE A N 1
ATOM 1945 C CA . PHE A 1 239 ? -8.554 -8.139 13.515 1.00 93.12 239 PHE A CA 1
ATOM 1946 C C . PHE A 1 239 ? -8.822 -7.691 12.069 1.00 93.12 239 PHE A C 1
ATOM 1948 O O . PHE A 1 239 ? -8.538 -8.428 11.122 1.00 93.12 239 PHE A O 1
ATOM 1955 N N . ARG A 1 240 ? -9.347 -6.472 11.896 1.00 93.75 240 ARG A N 1
ATOM 1956 C CA . ARG A 1 240 ? -9.605 -5.869 10.578 1.00 93.75 240 ARG A CA 1
ATOM 1957 C C . ARG A 1 240 ? -8.684 -4.707 10.275 1.00 93.75 240 ARG A C 1
ATOM 1959 O O . ARG A 1 240 ? -8.138 -4.628 9.177 1.00 93.75 240 ARG A O 1
ATOM 1966 N N . HIS A 1 241 ? -8.544 -3.787 11.221 1.00 94.06 241 HIS A N 1
ATOM 1967 C CA . HIS A 1 241 ? -7.803 -2.558 10.985 1.00 94.06 241 HIS A CA 1
ATOM 1968 C C . HIS A 1 241 ? -7.339 -1.909 12.284 1.00 94.06 241 HIS A C 1
ATOM 1970 O O . HIS A 1 241 ? -7.963 -2.076 13.332 1.00 94.06 241 HIS A O 1
ATOM 1976 N N . GLN A 1 242 ? -6.258 -1.135 12.187 1.00 95.06 242 GLN A N 1
ATOM 1977 C CA . GLN A 1 242 ? -5.705 -0.346 13.277 1.00 95.06 242 GLN A CA 1
ATOM 1978 C C . GLN A 1 242 ? -5.290 1.027 12.770 1.00 95.06 242 GLN A C 1
ATOM 1980 O O . GLN A 1 242 ? -4.597 1.136 11.759 1.00 95.06 242 GLN A O 1
ATOM 1985 N N . ILE A 1 243 ? -5.649 2.053 13.532 1.00 94.50 243 ILE A N 1
ATOM 1986 C CA . ILE A 1 243 ? -5.196 3.427 13.336 1.00 94.50 243 ILE A CA 1
ATOM 1987 C C . ILE A 1 243 ? -4.398 3.840 14.570 1.00 94.50 243 ILE A C 1
ATOM 1989 O O . ILE A 1 243 ? -4.789 3.539 15.698 1.00 94.50 243 ILE A O 1
ATOM 1993 N N . VAL A 1 244 ? -3.268 4.507 14.349 1.00 93.62 244 VAL A N 1
ATOM 1994 C CA . VAL A 1 244 ? -2.363 4.966 15.407 1.00 93.62 244 VAL A CA 1
ATOM 1995 C C . VAL A 1 244 ? -2.433 6.484 15.500 1.00 93.62 244 VAL A C 1
ATOM 1997 O O . VAL A 1 244 ? -2.289 7.175 14.492 1.00 93.62 244 VAL A O 1
ATOM 2000 N N . TYR A 1 245 ? -2.610 6.992 16.713 1.00 89.88 245 TYR A N 1
ATOM 2001 C CA . TYR A 1 245 ? -2.619 8.413 17.032 1.00 89.88 245 TYR A CA 1
ATOM 2002 C C . TYR A 1 245 ? -1.575 8.726 18.108 1.00 89.88 245 TYR A C 1
ATOM 2004 O O . TYR A 1 245 ? -1.266 7.894 18.963 1.00 89.88 245 TYR A O 1
ATOM 2012 N N . THR A 1 246 ? -1.049 9.950 18.081 1.00 85.50 246 THR A N 1
ATOM 2013 C CA . THR A 1 246 ? -0.130 10.470 19.112 1.00 85.50 246 THR A CA 1
ATOM 2014 C C . THR A 1 246 ? -0.861 11.063 20.317 1.00 85.50 246 THR A C 1
ATOM 2016 O O . THR A 1 246 ? -0.252 11.326 21.343 1.00 85.50 246 THR A O 1
ATOM 2019 N N . HIS A 1 247 ? -2.165 11.291 20.193 1.00 85.94 247 HIS A N 1
ATOM 2020 C CA . HIS A 1 247 ? -3.047 11.840 21.217 1.00 85.94 247 HIS A CA 1
ATOM 2021 C C . HIS A 1 247 ? -4.448 11.252 21.036 1.00 85.94 247 HIS A C 1
ATOM 2023 O O . HIS A 1 247 ? -4.737 10.641 20.006 1.00 85.94 247 HIS A O 1
ATOM 2029 N N . VAL A 1 248 ? -5.327 11.424 22.025 1.00 87.56 248 VAL A N 1
ATOM 2030 C CA . VAL A 1 248 ? -6.715 10.952 21.924 1.00 87.56 248 VAL A CA 1
ATOM 2031 C C . VAL A 1 248 ? -7.434 11.733 20.814 1.00 87.56 248 VAL A C 1
ATOM 2033 O O . VAL A 1 248 ? -7.547 12.957 20.917 1.00 87.56 248 VAL A O 1
ATOM 2036 N N . PRO A 1 249 ? -7.908 11.069 19.744 1.00 90.44 249 PRO A N 1
ATOM 2037 C CA . PRO A 1 249 ? -8.576 11.751 18.643 1.00 90.44 249 PRO A CA 1
ATOM 2038 C C . PRO A 1 249 ? -9.995 12.173 19.041 1.00 90.44 249 PRO A C 1
ATOM 2040 O O . PRO A 1 249 ? -10.719 11.427 19.693 1.00 90.44 249 PRO A O 1
ATOM 2043 N N . THR A 1 250 ? -10.440 13.344 18.582 1.00 91.75 250 THR A N 1
ATOM 2044 C CA . THR A 1 250 ? -11.832 13.796 18.771 1.00 91.75 250 THR A CA 1
ATOM 2045 C C . THR A 1 250 ? -12.809 13.057 17.862 1.00 91.75 250 THR A C 1
ATOM 2047 O O . THR A 1 250 ? -13.975 12.862 18.204 1.00 91.75 250 THR A O 1
ATOM 2050 N N . THR A 1 251 ? -12.366 12.667 16.667 1.00 94.12 251 THR A N 1
ATOM 2051 C CA . THR A 1 251 ? -13.163 11.909 15.702 1.00 94.12 251 THR A CA 1
ATOM 2052 C C . THR A 1 251 ? -12.289 10.888 14.994 1.00 94.12 251 THR A C 1
ATOM 2054 O O . THR A 1 251 ? -11.211 11.212 14.498 1.00 94.12 251 THR A O 1
ATOM 2057 N N . ILE A 1 252 ? -12.783 9.659 14.922 1.00 94.38 252 ILE A N 1
ATOM 2058 C CA . ILE A 1 252 ? -12.173 8.553 14.192 1.00 94.38 252 ILE A CA 1
ATOM 2059 C C . ILE A 1 252 ? -13.029 8.280 12.959 1.00 94.38 252 ILE A C 1
ATOM 2061 O O . ILE A 1 252 ? -14.251 8.148 13.066 1.00 94.38 252 ILE A O 1
ATOM 2065 N N . LEU A 1 253 ? -12.378 8.211 11.797 1.00 93.94 253 LEU A N 1
ATOM 2066 C CA . LEU A 1 253 ? -12.989 7.887 10.512 1.00 93.94 253 LEU A CA 1
ATOM 2067 C C . LEU A 1 253 ? -12.299 6.658 9.932 1.00 93.94 253 LEU A C 1
ATOM 2069 O O . LEU A 1 253 ? -11.079 6.651 9.775 1.00 93.94 253 LEU A O 1
ATOM 2073 N N . TYR A 1 254 ? -13.082 5.640 9.599 1.00 93.56 254 TYR A N 1
ATOM 2074 C CA . TYR A 1 254 ? -12.584 4.416 8.994 1.00 93.56 254 TYR A CA 1
ATOM 2075 C C . TYR A 1 254 ? -13.557 3.909 7.929 1.00 93.56 254 TYR A C 1
ATOM 2077 O O . TYR A 1 254 ? -14.720 3.659 8.224 1.00 93.56 254 TYR A O 1
ATOM 2085 N N . ASN A 1 255 ? -13.077 3.750 6.694 1.00 92.25 255 ASN A N 1
ATOM 2086 C CA . ASN A 1 255 ? -13.839 3.119 5.619 1.00 92.25 255 ASN A CA 1
ATOM 2087 C C . ASN A 1 255 ? -13.340 1.681 5.453 1.00 92.25 255 ASN A C 1
ATOM 2089 O O . ASN A 1 255 ? -12.193 1.462 5.056 1.00 92.25 255 ASN A O 1
ATOM 2093 N N . HIS A 1 256 ? -14.192 0.720 5.789 1.00 91.06 256 HIS A N 1
ATOM 2094 C CA . HIS A 1 256 ? -13.894 -0.703 5.781 1.00 91.06 256 HIS A CA 1
ATOM 2095 C C . HIS A 1 256 ? -14.121 -1.299 4.389 1.00 91.06 256 HIS A C 1
ATOM 2097 O O . HIS A 1 256 ? -15.129 -1.014 3.750 1.00 91.06 256 HIS A O 1
ATOM 2103 N N . ASP A 1 257 ? -13.205 -2.152 3.931 1.00 87.81 257 ASP A N 1
ATOM 2104 C CA . ASP A 1 257 ? -13.264 -2.818 2.620 1.00 87.81 257 ASP A CA 1
ATOM 2105 C C . ASP A 1 257 ? -14.283 -3.980 2.589 1.00 87.81 257 ASP A C 1
ATOM 2107 O O . ASP A 1 257 ? -14.012 -5.045 2.035 1.00 87.81 257 ASP A O 1
ATOM 2111 N N . GLN A 1 258 ? -15.433 -3.793 3.238 1.00 90.25 258 GLN A N 1
ATOM 2112 C CA . GLN A 1 258 ? -16.603 -4.671 3.203 1.00 90.25 258 GLN A CA 1
ATOM 2113 C C . GLN A 1 258 ? -17.883 -3.832 3.277 1.00 90.25 258 GLN A C 1
ATOM 2115 O O . GLN A 1 258 ? -17.845 -2.646 3.601 1.00 90.25 258 GLN A O 1
ATOM 2120 N N . THR A 1 259 ? -19.028 -4.463 3.022 1.00 90.81 259 THR A N 1
ATOM 2121 C CA . THR A 1 259 ? -20.350 -3.817 3.036 1.00 90.81 259 THR A CA 1
ATOM 2122 C C . THR A 1 259 ? -20.898 -3.534 4.436 1.00 90.81 259 THR A C 1
ATOM 2124 O O . THR A 1 259 ? -21.834 -2.751 4.572 1.00 90.81 259 THR A O 1
ATOM 2127 N N . PHE A 1 260 ? -20.353 -4.164 5.480 1.00 91.38 260 PHE A N 1
ATOM 2128 C CA . PHE A 1 260 ? -20.777 -3.980 6.870 1.00 91.38 260 PHE A CA 1
ATOM 2129 C C . PHE A 1 260 ? -19.612 -3.514 7.727 1.00 91.38 260 PHE A C 1
ATOM 2131 O O . PHE A 1 260 ? -18.486 -3.944 7.511 1.00 91.38 260 PHE A O 1
ATOM 2138 N N . VAL A 1 261 ? -19.867 -2.638 8.696 1.00 92.94 261 VAL A N 1
ATOM 2139 C CA . VAL A 1 261 ? -18.825 -2.161 9.609 1.00 92.94 261 VAL A CA 1
ATOM 2140 C C . VAL A 1 261 ? -18.332 -3.299 10.506 1.00 92.94 261 VAL A C 1
ATOM 2142 O O . VAL A 1 261 ? -19.125 -4.187 10.835 1.00 92.94 261 VAL A O 1
ATOM 2145 N N . PRO A 1 262 ? -17.062 -3.255 10.952 1.00 93.81 262 PRO A N 1
ATOM 2146 C CA . PRO A 1 262 ? -16.569 -4.201 11.935 1.00 93.81 262 PRO A CA 1
ATOM 2147 C C . PRO A 1 262 ? -17.435 -4.213 13.189 1.00 93.81 262 PRO A C 1
ATOM 2149 O O . PRO A 1 262 ? -17.944 -3.176 13.615 1.00 93.81 262 PRO A O 1
ATOM 2152 N N . THR A 1 263 ? -17.563 -5.385 13.796 1.00 92.88 263 THR A N 1
ATOM 2153 C CA . THR A 1 263 ? -18.476 -5.594 14.925 1.00 92.88 263 THR A CA 1
ATOM 2154 C C . THR A 1 263 ? -18.118 -4.756 16.159 1.00 92.88 263 THR A C 1
ATOM 2156 O O . THR A 1 263 ? -18.993 -4.243 16.857 1.00 92.88 263 THR A O 1
ATOM 2159 N N . ILE A 1 264 ? -16.825 -4.626 16.461 1.00 92.94 264 ILE A N 1
ATOM 2160 C CA . ILE A 1 264 ? -16.331 -3.997 17.692 1.00 92.94 264 ILE A CA 1
ATOM 2161 C C . ILE A 1 264 ? -15.251 -2.972 17.357 1.00 92.94 264 ILE A C 1
ATOM 2163 O O . ILE A 1 264 ? -14.282 -3.273 16.657 1.00 92.94 264 ILE A O 1
ATOM 2167 N N . GLY A 1 265 ? -15.388 -1.771 17.923 1.00 94.81 265 GLY A N 1
ATOM 2168 C CA . GLY A 1 265 ? -14.330 -0.766 17.972 1.00 94.81 265 GLY A CA 1
ATOM 2169 C C . GLY A 1 265 ? -13.716 -0.685 19.369 1.00 94.81 265 GLY A C 1
ATOM 2170 O O . GLY A 1 265 ? -14.416 -0.362 20.329 1.00 94.81 265 GLY A O 1
ATOM 2171 N N . VAL A 1 266 ? -12.410 -0.925 19.481 1.00 95.31 266 VAL A N 1
ATOM 2172 C CA . VAL A 1 266 ? -11.644 -0.857 20.737 1.00 95.31 266 VAL A CA 1
ATOM 2173 C C . VAL A 1 266 ? -10.605 0.253 20.646 1.00 95.31 266 VAL A C 1
ATOM 2175 O O . VAL A 1 266 ? -9.869 0.350 19.667 1.00 95.31 266 VAL A O 1
ATOM 2178 N N . LEU A 1 267 ? -10.527 1.081 21.679 1.00 94.75 267 LEU A N 1
ATOM 2179 C CA . LEU A 1 267 ? -9.490 2.085 21.853 1.00 94.75 267 LEU A CA 1
ATOM 2180 C C . LEU A 1 267 ? -8.504 1.599 22.920 1.00 94.75 267 LEU A C 1
ATOM 2182 O O . LEU A 1 267 ? -8.906 1.233 24.023 1.00 94.75 267 LEU A O 1
ATOM 2186 N N . GLN A 1 268 ? -7.219 1.588 22.589 1.00 92.81 268 GLN A N 1
ATOM 2187 C CA . GLN A 1 268 ? -6.133 1.247 23.503 1.00 92.81 268 GLN A CA 1
ATOM 2188 C C . GLN A 1 268 ? -5.279 2.480 23.749 1.00 92.81 268 GLN A C 1
ATOM 2190 O O . GLN A 1 268 ? -4.869 3.148 22.800 1.00 92.81 268 GLN A O 1
ATOM 2195 N N . ILE A 1 269 ? -5.001 2.779 25.012 1.00 90.81 269 ILE A N 1
ATOM 2196 C CA . ILE A 1 269 ? -4.253 3.972 25.407 1.00 90.81 269 ILE A CA 1
ATOM 2197 C C . ILE A 1 269 ? -3.025 3.535 26.189 1.00 90.81 269 ILE A C 1
ATOM 2199 O O . ILE A 1 269 ? -3.139 2.909 27.241 1.00 90.81 269 ILE A O 1
ATOM 2203 N N . TYR A 1 270 ? -1.851 3.855 25.653 1.00 89.06 270 TYR A N 1
ATOM 2204 C CA . TYR A 1 270 ? -0.564 3.608 26.289 1.00 89.06 270 TYR A CA 1
ATOM 2205 C C . TYR A 1 270 ? -0.113 4.859 27.028 1.00 89.06 270 TYR A C 1
ATOM 2207 O O . TYR A 1 270 ? -0.016 5.935 26.435 1.00 89.06 270 TYR A O 1
ATOM 2215 N N . GLU A 1 271 ? 0.203 4.708 28.307 1.00 84.62 271 GLU A N 1
ATOM 2216 C CA . GLU A 1 271 ? 0.696 5.785 29.162 1.00 84.62 271 GLU A CA 1
ATOM 2217 C C . GLU A 1 271 ? 2.209 5.684 29.373 1.00 84.62 271 GLU A C 1
ATOM 2219 O O . GLU A 1 271 ? 2.809 4.610 29.272 1.00 84.62 271 GLU A O 1
ATOM 2224 N N . HIS A 1 272 ? 2.838 6.819 29.684 1.00 71.19 272 HIS A N 1
ATOM 2225 C CA . HIS A 1 272 ? 4.280 6.917 29.896 1.00 71.19 272 HIS A CA 1
ATOM 2226 C C . HIS A 1 272 ? 4.693 6.239 31.213 1.00 71.19 272 HIS A C 1
ATOM 2228 O O . HIS A 1 272 ? 4.799 6.918 32.231 1.00 71.19 272 HIS A O 1
ATOM 2234 N N . SER A 1 273 ? 4.883 4.912 31.196 1.00 67.56 273 SER A N 1
ATOM 2235 C CA . SER A 1 273 ? 5.440 4.023 32.255 1.00 67.56 273 SER A CA 1
ATOM 2236 C C . SER A 1 273 ? 4.723 2.670 32.349 1.00 67.56 273 SER A C 1
ATOM 2238 O O . SER A 1 273 ? 5.180 1.803 33.090 1.00 6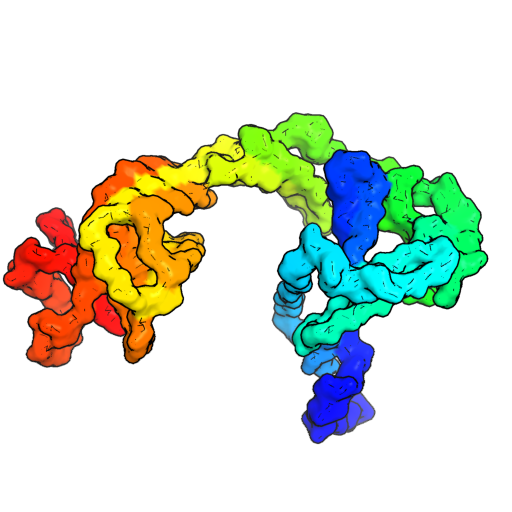7.56 273 SER A O 1
ATOM 2240 N N . SER A 1 274 ? 3.623 2.464 31.614 1.00 72.50 274 SER A N 1
ATOM 2241 C CA . SER A 1 274 ? 2.881 1.200 31.642 1.00 72.50 274 SER A CA 1
ATOM 2242 C C . SER A 1 274 ? 3.312 0.268 30.511 1.00 72.50 274 SER A C 1
ATOM 2244 O O . SER A 1 274 ? 3.352 0.663 29.346 1.00 72.50 274 SER A O 1
ATOM 2246 N N . GLU A 1 275 ? 3.570 -0.998 30.842 1.00 75.25 275 GLU A N 1
ATOM 2247 C CA . GLU A 1 275 ? 3.801 -2.064 29.856 1.00 75.25 275 GLU A CA 1
ATOM 2248 C C . GLU A 1 275 ? 2.502 -2.533 29.176 1.00 75.25 275 GLU A C 1
ATOM 2250 O O . GLU A 1 275 ? 2.545 -3.164 28.120 1.00 75.25 275 GLU A O 1
ATOM 2255 N N . THR A 1 276 ? 1.336 -2.220 29.756 1.00 81.75 276 THR A N 1
ATOM 2256 C CA . THR A 1 276 ? 0.024 -2.645 29.242 1.00 81.75 276 THR A CA 1
ATOM 2257 C C . THR A 1 276 ? -0.877 -1.446 28.946 1.00 81.75 276 THR A C 1
ATOM 2259 O O . THR A 1 276 ? -0.878 -0.478 29.713 1.00 81.75 276 THR A O 1
ATOM 2262 N N . PRO A 1 277 ? -1.647 -1.470 27.846 1.00 89.00 277 PRO A N 1
ATOM 2263 C CA . PRO A 1 277 ? -2.553 -0.378 27.538 1.00 89.00 277 PRO A CA 1
ATOM 2264 C C . PRO A 1 277 ? -3.818 -0.431 28.394 1.00 89.00 277 PRO A C 1
ATOM 2266 O O . PRO A 1 277 ? -4.276 -1.493 28.822 1.00 89.00 277 PRO A O 1
ATOM 2269 N N . LEU A 1 278 ? -4.438 0.731 28.568 1.00 90.44 278 LEU A N 1
ATOM 2270 C CA . LEU A 1 278 ? -5.811 0.835 29.040 1.00 90.44 278 LEU A CA 1
ATOM 2271 C C . LEU A 1 278 ? -6.761 0.560 27.872 1.00 90.44 278 LEU A C 1
ATOM 2273 O O . LEU A 1 278 ? -6.638 1.175 26.812 1.00 90.44 278 LEU A O 1
ATOM 2277 N N . TYR A 1 279 ? -7.717 -0.345 28.076 1.00 92.88 279 TYR A N 1
ATOM 2278 C CA . TYR A 1 279 ? -8.695 -0.734 27.062 1.00 92.88 279 TYR A CA 1
ATOM 2279 C C . TYR A 1 279 ? -10.014 0.005 27.264 1.00 92.88 279 TYR A C 1
ATOM 2281 O O . TYR A 1 279 ? -10.523 0.107 28.383 1.00 92.88 279 TYR A O 1
ATOM 2289 N N . TYR A 1 280 ? -10.581 0.483 26.162 1.00 93.62 280 TYR A N 1
ATOM 2290 C CA . TYR A 1 280 ? -11.868 1.159 26.114 1.00 93.62 280 TYR A CA 1
ATOM 2291 C C . TYR A 1 280 ? -12.699 0.628 24.948 1.00 93.62 280 TYR A C 1
ATOM 2293 O O . TYR A 1 280 ? -12.199 0.512 23.829 1.00 93.62 280 TYR A O 1
ATOM 2301 N N . ILE A 1 281 ? -13.980 0.344 25.171 1.00 93.38 281 ILE A N 1
ATOM 2302 C CA . ILE A 1 281 ? -14.904 0.009 24.081 1.00 93.38 281 ILE A CA 1
ATOM 2303 C C . ILE A 1 281 ? -15.510 1.293 23.530 1.00 93.38 281 ILE A C 1
ATOM 2305 O O . ILE A 1 281 ? -16.175 2.032 24.254 1.00 93.38 281 ILE A O 1
ATOM 2309 N N . MET A 1 282 ? -15.301 1.541 22.238 1.00 93.75 282 MET A N 1
ATOM 2310 C CA . MET A 1 282 ? -15.902 2.669 21.528 1.00 93.75 282 MET A CA 1
ATOM 2311 C C . MET A 1 282 ? -17.341 2.360 21.113 1.00 93.75 282 MET A C 1
ATOM 2313 O O . MET A 1 282 ? -18.229 3.195 21.270 1.00 93.75 282 MET A O 1
ATOM 2317 N N . TYR A 1 283 ? -17.568 1.174 20.551 1.00 92.50 283 TYR A N 1
ATOM 2318 C CA . TYR A 1 283 ? -18.885 0.691 20.151 1.00 92.50 283 TYR A CA 1
ATOM 2319 C C . TYR A 1 283 ? -18.863 -0.829 19.972 1.00 92.50 283 TYR A C 1
ATOM 2321 O O . TYR A 1 283 ? -17.806 -1.426 19.754 1.00 92.50 283 TYR A O 1
ATOM 2329 N N . ILE A 1 284 ? -20.050 -1.428 20.010 1.00 90.69 284 ILE A N 1
ATOM 2330 C CA . ILE A 1 284 ? -20.322 -2.811 19.609 1.00 90.69 284 ILE A CA 1
ATOM 2331 C C . ILE A 1 284 ? -21.585 -2.745 18.768 1.00 90.69 284 ILE A C 1
ATOM 2333 O O . ILE A 1 284 ? -22.581 -2.253 19.282 1.00 90.69 284 ILE A O 1
ATOM 2337 N N . GLN A 1 285 ? -21.541 -3.164 17.505 1.00 87.56 285 GLN A N 1
ATOM 2338 C CA . GLN A 1 285 ? -22.659 -3.067 16.565 1.00 87.56 285 GLN A CA 1
ATOM 2339 C C . GLN A 1 285 ? -22.609 -4.195 15.535 1.00 87.56 285 GLN A C 1
ATOM 2341 O O . GLN A 1 285 ? -21.531 -4.615 15.146 1.00 87.56 285 GLN A O 1
ATOM 2346 N N . TYR A 1 286 ? -23.760 -4.679 15.067 1.00 84.38 286 TYR A N 1
ATOM 2347 C CA . TYR A 1 286 ? -23.821 -5.848 14.182 1.00 84.38 286 TYR A CA 1
ATOM 2348 C C . TYR A 1 286 ? -24.476 -5.511 12.847 1.00 84.38 286 TYR A C 1
ATOM 2350 O O . TYR A 1 286 ? -25.570 -4.951 12.818 1.00 84.38 286 TYR A O 1
ATOM 2358 N N . SER A 1 287 ? -23.827 -5.907 11.749 1.00 83.25 287 SER A N 1
ATOM 2359 C CA . SER A 1 287 ? -24.416 -5.914 10.400 1.00 83.25 287 SER A CA 1
ATOM 2360 C C . SER A 1 287 ? -24.992 -4.565 9.937 1.00 83.25 287 SER A C 1
ATOM 2362 O O . SER A 1 287 ? -25.995 -4.526 9.227 1.00 83.25 287 SER A O 1
ATOM 2364 N N . ILE A 1 288 ? -24.350 -3.450 10.306 1.00 88.25 288 ILE A N 1
ATOM 2365 C CA . ILE A 1 288 ? -24.743 -2.101 9.866 1.00 88.25 288 ILE A CA 1
ATOM 2366 C C . ILE A 1 288 ? -23.777 -1.617 8.771 1.00 88.25 288 ILE A C 1
ATOM 2368 O O . ILE A 1 288 ? -22.570 -1.768 8.937 1.00 88.25 288 ILE A O 1
ATOM 2372 N N . PRO A 1 289 ? -24.251 -1.021 7.662 1.00 87.50 289 PRO A N 1
ATOM 2373 C CA . PRO A 1 289 ? -23.370 -0.520 6.602 1.00 87.50 289 PRO A CA 1
ATOM 2374 C C . PRO A 1 289 ? -22.628 0.766 6.989 1.00 87.50 289 PRO A C 1
ATOM 2376 O O . PRO A 1 289 ? -21.519 1.017 6.532 1.00 87.50 289 PRO A O 1
ATOM 2379 N N . GLN A 1 290 ? -23.202 1.595 7.859 1.00 91.19 290 GLN A N 1
ATOM 2380 C CA . GLN A 1 290 ? -22.570 2.829 8.311 1.00 91.19 290 GLN A CA 1
ATOM 2381 C C . GLN A 1 290 ? -22.911 3.120 9.768 1.00 91.19 290 GLN A C 1
ATOM 2383 O O . GLN A 1 290 ? -24.073 3.070 10.166 1.00 91.19 290 GLN A O 1
ATOM 2388 N N . ILE A 1 291 ? -21.903 3.486 10.556 1.00 91.75 291 ILE A N 1
ATOM 2389 C CA . ILE A 1 291 ? -22.073 3.915 11.943 1.00 91.75 291 ILE A CA 1
ATOM 2390 C C . ILE A 1 291 ? -21.590 5.357 12.107 1.00 91.75 291 ILE A C 1
ATOM 2392 O O . ILE A 1 291 ? -20.496 5.722 11.679 1.00 91.75 291 ILE A O 1
ATOM 2396 N N . ASN A 1 292 ? -22.425 6.184 12.737 1.00 93.56 292 ASN A N 1
ATOM 2397 C CA . ASN A 1 292 ? -22.090 7.541 13.155 1.00 93.56 292 ASN A CA 1
ATOM 2398 C C . ASN A 1 292 ? -22.507 7.713 14.616 1.00 93.56 292 ASN A C 1
ATOM 2400 O O . ASN A 1 292 ? -23.672 7.987 14.904 1.00 93.56 292 ASN A O 1
ATOM 2404 N N . VAL A 1 293 ? -21.568 7.492 15.533 1.00 90.25 293 VAL A N 1
ATOM 2405 C CA . VAL A 1 293 ? -21.839 7.467 16.975 1.00 90.25 293 VAL A CA 1
ATOM 2406 C C . VAL A 1 293 ? -21.022 8.510 17.714 1.00 90.25 293 VAL A C 1
ATOM 2408 O O . VAL A 1 293 ? -19.839 8.709 17.439 1.00 90.25 293 VAL A O 1
ATOM 2411 N N . THR A 1 294 ? -21.658 9.151 18.691 1.00 92.56 294 THR A N 1
ATOM 2412 C CA . THR A 1 294 ? -20.946 9.867 19.750 1.00 92.56 294 THR A CA 1
ATOM 2413 C C . THR A 1 294 ? -20.746 8.879 20.889 1.00 92.56 294 THR A C 1
ATOM 2415 O O . THR A 1 294 ? -21.721 8.389 21.450 1.00 92.56 294 THR A O 1
ATOM 2418 N N . SER A 1 295 ? -19.494 8.530 21.158 1.00 89.06 295 SER A N 1
ATOM 2419 C CA . SER A 1 295 ? -19.098 7.519 22.131 1.00 89.06 295 SER A CA 1
ATOM 2420 C C . SER A 1 295 ? -18.419 8.188 23.316 1.00 89.06 295 SER A C 1
ATOM 2422 O O . SER A 1 295 ? -17.470 8.949 23.127 1.00 89.06 295 SER A O 1
ATOM 2424 N N . SER A 1 296 ? -18.899 7.879 24.519 1.00 89.44 296 SER A N 1
ATOM 2425 C CA . SER A 1 296 ? -18.176 8.017 25.784 1.00 89.44 296 SER A CA 1
ATOM 2426 C C . SER A 1 296 ? -17.556 6.645 26.098 1.00 89.44 296 SER A C 1
ATOM 2428 O O . SER A 1 296 ? -18.255 5.794 26.664 1.00 89.44 296 SER A O 1
ATOM 2430 N N . PRO A 1 297 ? -16.320 6.350 25.647 1.00 86.75 297 PRO A N 1
ATOM 2431 C CA . PRO A 1 297 ? -15.823 4.979 25.608 1.00 86.75 297 PRO A CA 1
ATOM 2432 C C . PRO A 1 297 ? -15.791 4.339 26.999 1.00 86.75 297 PRO A C 1
ATOM 2434 O O . PRO A 1 297 ? -15.277 4.923 27.953 1.00 86.75 297 PRO A O 1
ATOM 2437 N N . ALA A 1 298 ? -16.324 3.124 27.117 1.00 87.69 298 ALA A N 1
ATOM 2438 C CA . ALA A 1 298 ? -16.396 2.423 28.395 1.00 87.69 298 ALA A CA 1
ATOM 2439 C C . ALA A 1 298 ? -15.042 1.788 28.733 1.00 87.69 298 ALA A C 1
ATOM 2441 O O . ALA A 1 298 ? -14.532 0.984 27.953 1.00 87.69 298 ALA A O 1
ATOM 2442 N N . HIS A 1 299 ? -14.469 2.130 29.890 1.00 92.31 299 HIS A N 1
ATOM 2443 C CA . HIS A 1 299 ? -13.218 1.532 30.361 1.00 92.31 299 HIS A CA 1
ATOM 2444 C C . HIS A 1 299 ? -13.409 0.054 30.729 1.00 92.31 299 HIS A C 1
ATOM 2446 O O . HIS A 1 299 ? -14.303 -0.275 31.511 1.00 92.31 299 HIS A O 1
ATOM 2452 N N . CYS A 1 300 ? -12.531 -0.817 30.227 1.00 92.75 300 CYS A N 1
ATOM 2453 C CA . CYS A 1 300 ? -12.469 -2.221 30.624 1.00 92.75 300 CYS A CA 1
ATOM 2454 C C . CYS A 1 300 ? -11.320 -2.431 31.621 1.00 92.75 300 CYS A C 1
ATOM 2456 O O . CYS A 1 300 ? -10.159 -2.455 31.202 1.00 92.75 300 CYS A O 1
ATOM 2458 N N . PRO A 1 301 ? -11.598 -2.607 32.923 1.00 91.69 301 PRO A N 1
ATOM 2459 C CA . PRO A 1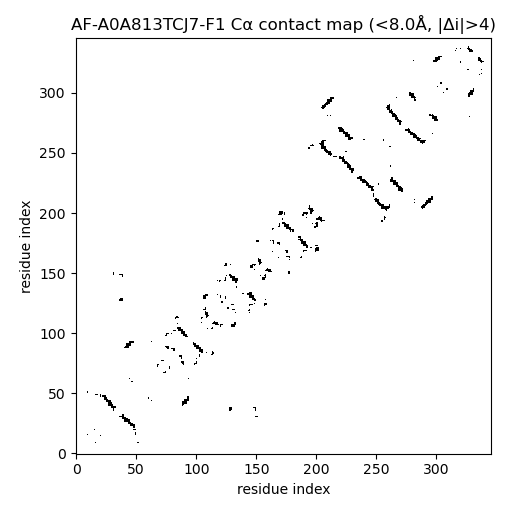 301 ? -10.572 -2.940 33.903 1.00 91.69 301 PRO A CA 1
ATOM 2460 C C . PRO A 1 301 ? -10.015 -4.357 33.705 1.00 91.69 301 PRO A C 1
ATOM 2462 O O . PRO A 1 301 ? -10.676 -5.250 33.169 1.00 91.69 301 PRO A O 1
ATOM 2465 N N . ASN A 1 302 ? -8.796 -4.575 34.201 1.00 90.12 302 ASN A N 1
ATOM 2466 C CA . ASN A 1 302 ? -8.224 -5.913 34.311 1.00 90.12 302 ASN A CA 1
ATOM 2467 C C . ASN A 1 302 ? -8.990 -6.715 35.377 1.00 90.12 302 ASN A C 1
ATOM 2469 O O . ASN A 1 302 ? -9.258 -6.200 36.461 1.00 90.12 302 ASN A O 1
ATOM 2473 N N . VAL A 1 303 ? -9.292 -7.987 35.122 1.00 87.25 303 VAL A N 1
ATOM 2474 C CA . VAL A 1 303 ? -10.035 -8.850 36.058 1.00 87.25 303 VAL A CA 1
ATOM 2475 C C . VAL A 1 303 ? -9.413 -8.899 37.461 1.00 87.25 303 VAL A C 1
ATOM 2477 O O . VAL A 1 303 ? -10.134 -8.975 38.457 1.00 87.25 303 VAL A O 1
ATOM 2480 N N . SER A 1 304 ? -8.085 -8.784 37.558 1.00 85.31 304 SER A N 1
ATOM 2481 C CA . SER A 1 304 ? -7.352 -8.801 38.831 1.00 85.31 304 SER A CA 1
ATOM 2482 C C . SER A 1 304 ? -7.645 -7.601 39.738 1.00 85.31 304 SER A C 1
ATOM 2484 O O . SER A 1 304 ? -7.509 -7.718 40.957 1.00 85.31 304 SER A O 1
ATOM 2486 N N . SER A 1 305 ? -8.078 -6.462 39.181 1.00 85.00 305 SER A N 1
ATOM 2487 C CA . SER A 1 305 ? -8.482 -5.294 39.975 1.00 85.00 305 SER A CA 1
ATOM 2488 C C . SER A 1 305 ? -9.903 -5.422 40.527 1.00 85.00 305 SER A C 1
ATOM 2490 O O . SER A 1 305 ? -10.227 -4.798 41.536 1.00 85.00 305 SER A O 1
ATOM 2492 N N . ILE A 1 306 ? -10.735 -6.256 39.899 1.00 83.19 306 ILE A N 1
ATOM 2493 C CA . ILE A 1 306 ? -12.134 -6.474 40.280 1.00 83.19 306 ILE A CA 1
ATOM 2494 C C . ILE A 1 306 ? -12.228 -7.563 41.345 1.00 83.19 306 ILE A C 1
ATOM 2496 O O . ILE A 1 306 ? -12.988 -7.428 42.305 1.00 83.19 306 ILE A O 1
ATOM 2500 N N . VAL A 1 307 ? -11.463 -8.650 41.196 1.00 80.38 307 VAL A N 1
ATOM 2501 C CA . VAL A 1 307 ? -11.518 -9.769 42.135 1.00 80.38 307 VAL A CA 1
ATOM 2502 C C . VAL A 1 307 ? -10.134 -10.339 42.434 1.00 80.38 307 VAL A C 1
ATOM 2504 O O . VAL A 1 307 ? -9.351 -10.649 41.543 1.00 80.38 307 VAL A O 1
ATOM 2507 N N . LYS A 1 308 ? -9.846 -10.524 43.725 1.00 70.56 308 LYS A N 1
ATOM 2508 C CA . LYS A 1 308 ? -8.599 -11.113 44.228 1.00 70.56 308 LYS A CA 1
ATOM 2509 C C . LYS A 1 308 ? -8.822 -12.610 44.457 1.00 70.56 308 LYS A C 1
ATOM 2511 O O . LYS A 1 308 ? -9.517 -12.906 45.420 1.00 70.56 308 LYS A O 1
ATOM 2516 N N . LEU A 1 309 ? -8.310 -13.507 43.592 1.00 64.00 309 LEU A N 1
ATOM 2517 C CA . LEU A 1 309 ? -8.094 -14.981 43.748 1.00 64.00 309 LEU A CA 1
ATOM 2518 C C . LEU A 1 309 ? -8.068 -15.673 42.358 1.00 64.00 309 LEU A C 1
ATOM 2520 O O . LEU A 1 309 ? -8.496 -15.047 41.392 1.00 64.00 309 LEU A O 1
ATOM 2524 N N . PRO A 1 310 ? -7.566 -16.919 42.188 1.00 59.88 310 PRO A N 1
ATOM 2525 C CA . PRO A 1 310 ? -7.464 -17.530 40.861 1.00 59.88 310 PRO A CA 1
ATOM 2526 C C . PRO A 1 310 ? -8.859 -17.807 40.283 1.00 59.88 310 PRO A C 1
ATOM 2528 O O . PRO A 1 310 ? -9.650 -18.559 40.859 1.00 59.88 310 PRO A O 1
ATOM 2531 N N . PHE A 1 311 ? -9.162 -17.194 39.137 1.00 60.31 311 PHE A N 1
ATOM 2532 C CA . PHE A 1 311 ? -10.420 -17.402 38.427 1.00 60.31 311 PHE A CA 1
ATOM 2533 C C . PHE A 1 311 ? -10.294 -18.520 37.401 1.00 60.31 311 PHE A C 1
ATOM 2535 O O . PHE A 1 311 ? -9.327 -18.613 36.654 1.00 60.31 311 PHE A O 1
ATOM 2542 N N . SER A 1 312 ? -11.319 -19.365 37.366 1.00 63.09 312 SER A N 1
ATOM 2543 C CA . SER A 1 312 ? -11.569 -20.266 36.249 1.00 63.09 312 SER A CA 1
ATOM 2544 C C . SER A 1 312 ? -12.508 -19.563 35.268 1.00 63.09 312 SER A C 1
ATOM 2546 O O . SER A 1 312 ? -13.469 -18.930 35.714 1.00 63.09 312 SER A O 1
ATOM 2548 N N . VAL A 1 313 ? -12.257 -19.700 33.960 1.00 61.44 313 VAL A N 1
ATOM 2549 C CA . VAL A 1 313 ? -13.022 -19.064 32.862 1.00 61.44 313 VAL A CA 1
ATOM 2550 C C . VAL A 1 313 ? -14.540 -19.252 33.023 1.00 61.44 313 VAL A C 1
ATOM 2552 O O . VAL A 1 313 ? -15.318 -18.333 32.775 1.00 61.44 313 VAL A O 1
ATOM 2555 N N . TYR A 1 314 ? -14.979 -20.392 33.570 1.00 60.16 314 TYR A N 1
ATOM 2556 C CA . TYR A 1 314 ? -16.395 -20.695 33.823 1.00 60.16 314 TYR A CA 1
ATOM 2557 C C . TYR A 1 314 ? -17.090 -19.741 34.811 1.00 60.16 314 TYR A C 1
ATOM 2559 O O . TYR A 1 314 ? -18.310 -19.792 34.942 1.00 60.16 314 TYR A O 1
ATOM 2567 N N . LYS A 1 315 ? -16.359 -18.860 35.507 1.00 73.88 315 LYS A N 1
ATOM 2568 C CA . LYS A 1 315 ? -16.919 -17.913 36.486 1.00 73.88 315 LYS A CA 1
ATOM 2569 C C . LYS A 1 315 ? -17.035 -16.467 35.986 1.00 73.88 315 LYS A C 1
ATOM 2571 O O . LYS A 1 315 ? -17.517 -15.629 36.742 1.00 73.88 315 LYS A O 1
ATOM 2576 N N . TYR A 1 316 ? -16.673 -16.156 34.740 1.00 80.25 316 TYR A N 1
ATOM 2577 C CA . TYR A 1 316 ? -16.761 -14.783 34.202 1.00 80.25 316 TYR A CA 1
ATOM 2578 C C . TYR A 1 316 ? -18.179 -14.217 34.192 1.00 80.25 316 TYR A C 1
ATOM 2580 O O . TYR A 1 316 ? -18.385 -13.058 34.547 1.00 80.25 316 TYR A O 1
ATOM 2588 N N . HIS A 1 317 ? -19.177 -15.059 33.930 1.00 79.12 317 HIS A N 1
ATOM 2589 C CA . HIS A 1 317 ? -20.581 -14.661 34.005 1.00 79.12 317 HIS A CA 1
ATOM 2590 C C . HIS A 1 317 ? -21.001 -14.176 35.412 1.00 79.12 317 HIS A C 1
ATOM 2592 O O . HIS A 1 317 ? -21.854 -13.297 35.530 1.00 79.12 317 HIS A O 1
ATOM 2598 N N . HIS A 1 318 ? -20.389 -14.693 36.489 1.00 81.19 318 HIS A N 1
ATOM 2599 C CA . HIS A 1 318 ? -20.660 -14.218 37.851 1.00 81.19 318 HIS A CA 1
ATOM 2600 C C . HIS A 1 318 ? -20.142 -12.797 38.086 1.00 81.19 318 HIS A C 1
ATOM 2602 O O . HIS A 1 318 ? -20.754 -12.057 38.852 1.00 81.19 318 HIS A O 1
ATOM 2608 N N . ILE A 1 319 ? -19.048 -12.403 37.425 1.00 84.50 319 ILE A N 1
ATOM 2609 C CA . ILE A 1 319 ? -18.476 -11.055 37.542 1.00 84.50 319 ILE A CA 1
ATOM 2610 C C . ILE A 1 319 ? -19.465 -10.034 36.971 1.00 84.50 319 ILE A C 1
ATOM 2612 O O . ILE A 1 319 ? -19.814 -9.078 37.660 1.00 84.50 319 ILE A O 1
ATOM 2616 N N . CYS A 1 320 ? -19.993 -10.292 35.771 1.00 84.38 320 CYS A N 1
ATOM 2617 C CA . CYS A 1 320 ? -21.036 -9.456 35.171 1.00 84.38 320 CYS A CA 1
ATOM 2618 C C . CYS A 1 320 ? -22.321 -9.438 36.012 1.00 84.38 320 CYS A C 1
ATOM 2620 O O . CYS A 1 320 ? -22.932 -8.390 36.194 1.00 84.38 320 CYS A O 1
ATOM 2622 N N . ARG A 1 321 ? -22.729 -10.589 36.568 1.00 82.19 321 ARG A N 1
ATOM 2623 C CA . ARG A 1 321 ? -23.947 -10.684 37.389 1.00 82.19 321 ARG A CA 1
ATOM 2624 C C . ARG A 1 321 ? -23.847 -9.900 38.700 1.00 82.19 321 ARG A C 1
ATOM 2626 O O . ARG A 1 321 ? -24.849 -9.348 39.143 1.00 82.19 321 ARG A O 1
ATOM 2633 N N . ASN A 1 322 ? -22.674 -9.882 39.329 1.00 82.44 322 ASN A N 1
ATOM 2634 C CA . ASN A 1 322 ? -22.480 -9.230 40.624 1.00 82.44 322 ASN A CA 1
ATOM 2635 C C . ASN A 1 322 ? -22.209 -7.722 40.503 1.00 82.44 322 ASN A C 1
ATOM 2637 O O . ASN A 1 322 ? -22.445 -7.000 41.467 1.00 82.44 322 ASN A O 1
ATOM 2641 N N . ASN A 1 323 ? -21.746 -7.244 39.342 1.00 80.69 323 ASN A N 1
ATOM 2642 C CA . ASN A 1 323 ? -21.465 -5.831 39.087 1.00 80.69 323 ASN A CA 1
ATOM 2643 C C . ASN A 1 323 ? -22.323 -5.301 37.932 1.00 80.69 323 ASN A C 1
ATOM 2645 O O . ASN A 1 323 ? -21.892 -5.286 36.783 1.00 80.69 323 ASN A O 1
ATOM 2649 N N . SER A 1 324 ? -23.512 -4.783 38.246 1.00 77.12 324 SER A N 1
ATOM 2650 C CA . SER A 1 324 ? -24.458 -4.256 37.249 1.00 77.12 324 SER A CA 1
ATOM 2651 C C . SER A 1 324 ? -23.933 -3.073 36.427 1.00 77.12 324 SER A C 1
ATOM 2653 O O . SER A 1 324 ? -24.439 -2.819 35.340 1.00 77.12 324 SER A O 1
ATOM 2655 N N . ASN A 1 325 ? -22.931 -2.350 36.938 1.00 83.25 325 ASN A N 1
ATOM 2656 C CA . ASN A 1 325 ? -22.324 -1.195 36.268 1.00 83.25 325 ASN A CA 1
ATOM 2657 C C . ASN A 1 325 ? -21.076 -1.566 35.446 1.00 83.25 325 ASN A C 1
ATOM 2659 O O . ASN A 1 325 ? -20.485 -0.698 34.807 1.00 83.25 325 ASN A O 1
ATOM 2663 N N . LEU A 1 326 ? -20.632 -2.827 35.487 1.00 87.31 326 LEU A N 1
ATOM 2664 C CA . LEU A 1 326 ? -19.461 -3.279 34.745 1.00 87.31 326 LEU A CA 1
ATOM 2665 C C . LEU A 1 326 ? -19.876 -3.627 33.317 1.00 87.31 326 LEU A C 1
ATOM 2667 O O . LEU A 1 326 ? -20.575 -4.609 33.106 1.00 87.31 326 LEU A O 1
ATOM 2671 N N . PHE A 1 327 ? -19.431 -2.834 32.343 1.00 88.88 327 PHE A N 1
ATOM 2672 C CA . PHE A 1 327 ? -19.736 -3.069 30.929 1.00 88.88 327 PHE A CA 1
ATOM 2673 C C . PHE A 1 327 ? -18.795 -4.089 30.276 1.00 88.88 327 PHE A C 1
ATOM 2675 O O . PHE A 1 327 ? -19.213 -4.895 29.450 1.00 88.88 327 PHE A O 1
ATOM 2682 N N . CYS A 1 328 ? -17.516 -4.070 30.639 1.00 91.50 328 CYS A N 1
ATOM 2683 C CA . CYS A 1 328 ? -16.506 -4.969 30.097 1.00 91.50 328 CYS A CA 1
ATOM 2684 C C . CYS A 1 328 ? -15.351 -5.149 31.081 1.00 91.50 328 CYS A C 1
ATOM 2686 O O . CYS A 1 328 ? -15.178 -4.348 31.995 1.00 91.50 328 CYS A O 1
ATOM 2688 N N . PHE A 1 329 ? -14.548 -6.188 30.886 1.00 91.62 329 PHE A N 1
ATOM 2689 C CA . PHE A 1 329 ? -13.280 -6.409 31.585 1.00 91.62 329 PHE A CA 1
ATOM 2690 C C . PHE A 1 329 ? -12.385 -7.316 30.741 1.00 91.62 329 PHE A C 1
ATOM 2692 O O . PHE A 1 329 ? -12.858 -7.939 29.790 1.00 91.62 329 PHE A O 1
ATOM 2699 N N . TYR A 1 330 ? -11.102 -7.409 31.071 1.00 89.31 330 TYR A N 1
ATOM 2700 C CA . TYR A 1 330 ? -10.174 -8.261 30.326 1.00 89.31 330 TYR A CA 1
ATOM 2701 C C . TYR A 1 330 ? -9.202 -9.021 31.232 1.00 89.31 330 TYR A C 1
ATOM 2703 O O . TYR A 1 330 ? -8.982 -8.657 32.391 1.00 89.31 330 TYR A O 1
ATOM 2711 N N . ASP A 1 331 ? -8.606 -10.075 30.686 1.00 86.56 331 ASP A N 1
ATOM 2712 C CA . ASP A 1 331 ? -7.460 -10.788 31.249 1.00 86.56 331 ASP A CA 1
ATOM 2713 C C . ASP A 1 331 ? -6.354 -10.972 30.184 1.00 86.56 331 ASP A C 1
ATOM 2715 O O . ASP A 1 331 ? -6.324 -10.260 29.183 1.00 86.56 331 ASP A O 1
ATOM 2719 N N . LEU A 1 332 ? -5.413 -11.897 30.394 1.00 81.44 332 LEU A N 1
ATOM 2720 C CA . LEU A 1 332 ? -4.313 -12.154 29.452 1.00 81.44 332 LEU A CA 1
ATOM 2721 C C . LEU A 1 332 ? -4.747 -12.731 28.088 1.00 81.44 332 LEU A C 1
ATOM 2723 O O . LEU A 1 332 ? -3.972 -12.669 27.137 1.00 81.44 332 LEU A O 1
ATOM 2727 N N . TYR A 1 333 ? -5.940 -13.309 27.992 1.00 81.31 333 TYR A N 1
ATOM 2728 C CA . TYR A 1 333 ? -6.428 -14.081 26.847 1.00 81.31 333 TYR A CA 1
ATOM 2729 C C . TYR A 1 333 ? -7.782 -13.598 26.318 1.00 81.31 333 TYR A C 1
ATOM 2731 O O . TYR A 1 333 ? -8.047 -13.720 25.123 1.00 81.31 333 TYR A O 1
ATOM 2739 N N . TYR A 1 334 ? -8.645 -13.065 27.182 1.00 84.25 334 TYR A N 1
ATOM 2740 C CA . TYR A 1 334 ? -10.042 -12.783 26.881 1.00 84.25 334 TYR A CA 1
ATOM 2741 C C . TYR A 1 334 ? -10.410 -11.334 27.194 1.00 84.25 334 TYR A C 1
ATOM 2743 O O . TYR A 1 334 ? -10.094 -10.793 28.254 1.00 84.25 334 TYR A O 1
ATOM 2751 N N . LEU A 1 335 ? -11.172 -10.737 26.279 1.00 86.38 335 LEU A N 1
ATOM 2752 C CA . LEU A 1 335 ? -11.942 -9.518 26.495 1.00 86.38 335 LEU A CA 1
ATOM 2753 C C . LEU A 1 335 ? -13.405 -9.924 26.689 1.00 86.38 335 LEU A C 1
ATOM 2755 O O . LEU A 1 335 ? -14.013 -10.508 25.796 1.00 86.38 335 LEU A O 1
ATOM 2759 N N . CYS A 1 336 ? -13.963 -9.632 27.858 1.00 88.06 336 CYS A N 1
ATOM 2760 C CA . CYS A 1 336 ? -15.332 -9.979 28.220 1.00 88.06 336 CYS A CA 1
ATOM 2761 C C . CYS A 1 336 ? -16.232 -8.745 28.161 1.00 88.06 336 CYS A C 1
ATOM 2763 O O . CYS A 1 336 ? -15.883 -7.690 28.692 1.00 88.06 336 CYS A O 1
ATOM 2765 N N . ILE A 1 337 ? -17.412 -8.897 27.559 1.00 88.44 337 ILE A N 1
ATOM 2766 C CA . ILE A 1 337 ? -18.458 -7.870 27.494 1.00 88.44 337 ILE A CA 1
ATOM 2767 C C . ILE A 1 337 ? -19.651 -8.360 28.314 1.00 88.44 337 ILE A C 1
ATOM 2769 O O . ILE A 1 337 ? -20.176 -9.449 28.087 1.00 88.44 337 ILE A O 1
ATOM 2773 N N . CYS A 1 338 ? -20.081 -7.550 29.271 1.00 86.06 338 CYS A N 1
ATOM 2774 C CA . CYS A 1 338 ? -21.233 -7.814 30.116 1.00 86.06 338 CYS A CA 1
ATOM 2775 C C . CYS A 1 338 ? -22.488 -7.235 29.453 1.00 86.06 338 CYS A C 1
ATOM 2777 O O . CYS A 1 338 ? -22.860 -6.088 29.687 1.00 86.06 338 CYS A O 1
ATOM 2779 N N . GLN A 1 339 ? -23.137 -8.022 28.596 1.00 72.06 339 GLN A N 1
ATOM 2780 C CA . GLN A 1 339 ? -24.415 -7.648 27.984 1.00 72.06 339 GLN A CA 1
ATOM 2781 C C . GLN A 1 339 ? -25.590 -8.141 28.849 1.00 72.06 339 GLN A C 1
ATOM 2783 O O . GLN A 1 339 ? -25.518 -9.213 29.448 1.00 72.06 339 GLN A O 1
ATOM 2788 N N . GLN A 1 340 ? -26.676 -7.362 28.923 1.00 55.88 340 GLN A N 1
ATOM 2789 C CA . GLN A 1 340 ? -27.894 -7.731 29.667 1.00 55.88 340 GLN A CA 1
ATOM 2790 C C . GLN A 1 340 ? -28.771 -8.767 28.940 1.00 55.88 340 GLN A C 1
ATOM 2792 O O . GLN A 1 340 ? -29.693 -9.317 29.543 1.00 55.88 340 GLN A O 1
ATOM 2797 N N . ASP A 1 341 ? -28.487 -9.068 27.670 1.00 48.12 341 ASP A N 1
ATOM 2798 C CA . ASP A 1 341 ? -29.314 -9.976 26.882 1.00 48.12 341 ASP A CA 1
ATOM 2799 C C . ASP A 1 341 ? -29.063 -11.437 27.260 1.00 48.12 341 ASP A C 1
ATOM 2801 O O . ASP A 1 341 ? -28.063 -12.066 26.915 1.00 48.12 341 ASP A O 1
ATOM 2805 N N . HIS A 1 342 ? -30.040 -11.969 27.988 1.00 41.84 342 HIS A N 1
ATOM 2806 C CA . HIS A 1 342 ? -30.193 -13.336 28.465 1.00 41.84 342 HIS A CA 1
ATOM 2807 C C . HIS A 1 342 ? -30.336 -14.400 27.358 1.00 41.84 342 HIS A C 1
ATOM 2809 O O . HIS A 1 342 ? -31.168 -15.302 27.486 1.00 41.84 342 HIS A O 1
ATOM 2815 N N . TYR A 1 343 ? -29.513 -14.401 26.309 1.00 37.22 343 TYR A N 1
ATOM 2816 C CA . TYR A 1 343 ? -29.366 -15.616 25.502 1.00 37.22 343 TYR A CA 1
ATOM 2817 C C . TYR A 1 343 ? -28.435 -16.582 26.228 1.00 37.22 343 TYR A C 1
ATOM 2819 O O . TYR A 1 343 ? -27.247 -16.714 25.946 1.00 37.22 343 TYR A O 1
ATOM 2827 N N . ARG A 1 344 ? -29.029 -17.240 27.229 1.00 32.28 344 ARG A N 1
ATOM 2828 C CA . ARG A 1 344 ? -28.537 -18.474 27.832 1.00 32.28 344 ARG A CA 1
ATOM 2829 C C . ARG A 1 344 ? -28.195 -19.448 26.707 1.00 32.28 344 ARG A C 1
ATOM 2831 O O . ARG A 1 344 ? -29.096 -20.014 26.092 1.00 32.28 344 ARG A O 1
ATOM 2838 N N . VAL A 1 345 ? -26.912 -19.673 26.470 1.00 30.31 345 VAL A N 1
ATOM 2839 C CA . VAL A 1 345 ? -26.475 -20.962 25.943 1.00 30.31 345 VAL A CA 1
ATOM 2840 C C . VAL A 1 345 ? -26.413 -21.871 27.167 1.00 30.31 345 VAL A C 1
ATOM 2842 O O . VAL A 1 345 ? -25.536 -21.704 28.014 1.00 30.31 345 VAL A O 1
ATOM 2845 N N . ASN A 1 346 ? -27.445 -22.704 27.324 1.00 27.91 346 ASN A N 1
ATOM 2846 C CA . ASN A 1 346 ? -27.394 -23.857 28.224 1.00 27.91 346 ASN A CA 1
ATOM 2847 C C . ASN A 1 346 ? -26.299 -24.824 27.778 1.00 27.91 346 ASN A C 1
ATOM 2849 O O . ASN A 1 346 ? -26.125 -24.961 26.544 1.00 27.91 346 ASN A O 1
#